Protein AF-A0A0A9A323-F1 (afdb_monomer)

Radius of gyration: 19.74 Å; Cα contacts (8 Å, |Δi|>4): 396; chains: 1; bounding box: 60×40×56 Å

Solvent-accessible surface area (backbone atoms only — not comparable to full-atom values): 16460 Å² total; per-residue (Å²): 103,70,74,56,51,53,52,49,57,69,40,45,86,72,18,32,34,36,17,49,48,49,48,73,48,89,80,61,73,75,73,70,57,65,83,61,51,49,62,67,57,53,46,52,50,59,61,64,52,64,43,30,37,41,38,41,37,34,20,19,71,83,34,52,52,46,93,78,50,67,48,76,40,45,26,47,75,78,53,76,65,53,55,50,50,32,55,75,71,68,45,86,76,71,95,64,75,38,56,40,45,58,52,22,50,46,42,56,74,59,55,57,39,61,27,68,79,29,35,34,35,25,65,67,30,59,64,24,51,52,54,50,49,22,20,52,54,60,65,46,71,72,62,94,44,63,70,56,42,54,49,48,49,42,54,45,34,59,27,21,39,22,49,51,48,35,37,77,70,70,67,47,76,68,88,86,42,101,50,103,52,72,49,50,61,76,69,39,61,70,76,58,20,46,52,51,51,43,28,40,52,17,52,34,59,68,36,68,70,52,36,61,59,49,56,81,45,53,66,40,45,55,66,65,68,83,63,101,64,92,84,72,81,81,77,80,72,72,93,72,80,94,68,86,81,69,44,59,50,77,80,69,76,68,77,70,82,77,74,93,79,75,91,74,74,94,74,79,93,76,82,84,80,81,80,84,82,132

pLDDT: mean 72.67, std 24.1, range [24.05, 96.81]

Nearest PDB structures (foldseek):
  4gmj-assembly3_F  TM=7.364E-01  e=4.216E-10  Homo sapiens
  3g10-assembly1_A  TM=7.322E-01  e=9.210E-10  Schizosaccharomyces pombe
  4b8c-assembly2_E  TM=7.109E-01  e=4.631E-09  Saccharomyces cerevisiae S288C
  1uoc-assembly1_A  TM=7.096E-01  e=8.128E-08  Saccharomyces cerevisiae
  1uoc-assembly2_B  TM=6.535E-01  e=4.350E-08  Saccharomyces cerevisiae

Secondary structure (DSSP, 8-state):
-HHHHHHHHHHTTT--EEEEEEEE-TTS-----TT---HHHHHHHHHT--EEEEEEEEE-TTSPBGGG--EEEEEE---HHHHHHHHHTT----SSPBPHHHHHHHHHHTT-SS-TTSEEEESSTHHHHHHHHHHHTTTPPPPSSHHHHHHHHHHH-TTEEEHHHHHHTT----TT-SSSS-HHHHHS-HHHHHHHHHHHHHHHHHSHHHHHHHGGGTTPPTTTS---SS-S------SS-----PPPP----------S----------PPPPPPP-

Sequence (278 aa):
MEAELELIRGVVPDYPIVAVTASPDVAAARAPAAEDTSYDTFRFYIDGLHFGEVSLAFTNPRGDLALRRFWRFHLGDFDAAHLRFFVEMGVEVPARRASAARLGAALMAFETLVNPRVAWVTYDGAADLAYLIRCIGGGMQLPLQRHNFLLLCRTFFPAMYDLKVLAMHGELEVSHSPSSNNALLDEAPAPEAIMAGSSAFAGCLGDPATAARMERYRGVLFGFDDDSSGTTASYGYGEGEHHHHHLPAISYAQVPPMYPGAMTSVGSFVTPSFRDPN

Mean predicted aligned error: 12.13 Å

Organism: Arundo donax (NCBI:txid35708)

Foldseek 3Di:
DVVVLVLVLVCCVQQQEKEKDKAQPDPQPDDDDLQPLDPQSVLVSLLSRQWIKMKIWGHGLQLDTRVNDIDIATEHDDDPVNVVVCVVVVNDDDPDHDYLLVVLVSCVVSCSWQNQSRAYEYALCLSRLLNNLCSVVNNDGADPDLVVNLVSCCRGHVRYAHLNVCLVVVLFDLPPDPDSHPCCLLPPDPVSNRSSRSSSVSVLSVDPVSVVVRVVRGSPRQLRPDDPPDDDDDPDDPPDDDDPDRRGRSSNNPPPPDDPDDPDDDDDDDDDDDDDDD

Structure (mmCIF, N/CA/C/O backbone):
data_AF-A0A0A9A323-F1
#
_entry.id   AF-A0A0A9A323-F1
#
loop_
_atom_site.group_PDB
_atom_site.id
_atom_site.type_symbol
_atom_site.label_atom_id
_atom_site.label_alt_id
_atom_site.label_comp_id
_atom_site.label_asym_id
_atom_site.label_entity_id
_atom_site.label_seq_id
_atom_site.pdbx_PDB_ins_code
_atom_site.Cartn_x
_atom_site.Cartn_y
_atom_site.Cartn_z
_atom_site.occupancy
_atom_site.B_iso_or_equiv
_atom_site.auth_seq_id
_atom_site.auth_comp_id
_atom_site.auth_asym_id
_atom_site.auth_atom_id
_atom_site.pdbx_PDB_model_num
ATOM 1 N N . MET A 1 1 ? -18.120 -6.547 2.440 1.00 87.50 1 MET A N 1
ATOM 2 C CA . MET A 1 1 ? -16.718 -6.936 2.674 1.00 87.50 1 MET A CA 1
ATOM 3 C C . MET A 1 1 ? -16.441 -8.312 2.100 1.00 87.50 1 MET A C 1
ATOM 5 O O . MET A 1 1 ? -15.761 -8.347 1.097 1.00 87.50 1 MET A O 1
ATOM 9 N N . GLU A 1 2 ? -17.001 -9.408 2.627 1.00 90.81 2 GLU A N 1
ATOM 10 C CA . GLU A 1 2 ? -16.680 -10.767 2.131 1.00 90.81 2 GLU A CA 1
ATOM 11 C C . GLU A 1 2 ? -16.881 -10.953 0.620 1.00 90.81 2 GLU A C 1
ATOM 13 O O . GLU A 1 2 ? -15.976 -11.423 -0.056 1.00 90.81 2 GLU A O 1
ATOM 18 N N . ALA A 1 3 ? -18.007 -10.492 0.066 1.00 92.88 3 ALA A N 1
ATOM 19 C CA . ALA A 1 3 ? -18.236 -10.542 -1.381 1.00 92.88 3 ALA A CA 1
ATOM 20 C C . ALA A 1 3 ? -17.174 -9.767 -2.189 1.00 92.88 3 ALA A C 1
ATOM 22 O O . ALA A 1 3 ? -16.763 -10.214 -3.251 1.00 92.88 3 ALA A O 1
ATOM 23 N N . GLU A 1 4 ? -16.693 -8.634 -1.668 1.00 93.06 4 GLU A N 1
ATOM 24 C CA . GLU A 1 4 ? -15.648 -7.836 -2.323 1.00 93.06 4 GLU A CA 1
ATOM 25 C C . GLU A 1 4 ? -14.273 -8.494 -2.205 1.00 93.06 4 GLU A C 1
ATOM 27 O O . GLU A 1 4 ? -13.495 -8.469 -3.151 1.00 93.06 4 GLU A O 1
ATOM 32 N N . LEU A 1 5 ? -13.983 -9.120 -1.063 1.00 93.88 5 LEU A N 1
ATOM 33 C CA . LEU A 1 5 ? -12.752 -9.879 -0.864 1.00 93.88 5 LEU A CA 1
ATOM 34 C C . LEU A 1 5 ? -12.685 -11.089 -1.804 1.00 93.88 5 LEU A C 1
ATOM 36 O O . LEU A 1 5 ? -11.613 -11.388 -2.318 1.00 93.88 5 LEU A O 1
ATOM 40 N N . GLU A 1 6 ? -13.814 -11.746 -2.075 1.00 94.56 6 GLU A N 1
ATOM 41 C CA . GLU A 1 6 ? -13.867 -12.840 -3.049 1.00 94.56 6 GLU A CA 1
ATOM 42 C C . GLU A 1 6 ? -13.632 -12.346 -4.485 1.00 94.56 6 GLU A C 1
ATOM 44 O O . GLU A 1 6 ? -12.906 -12.983 -5.247 1.00 94.56 6 GLU A O 1
ATOM 49 N N . LEU A 1 7 ? -14.163 -11.170 -4.844 1.00 95.50 7 LEU A N 1
ATOM 50 C CA . LEU A 1 7 ? -13.840 -10.536 -6.126 1.00 95.50 7 LEU A CA 1
ATOM 51 C C . LEU A 1 7 ? -12.346 -10.212 -6.230 1.00 95.50 7 LEU A C 1
ATOM 53 O O . LEU A 1 7 ? -11.738 -10.510 -7.255 1.00 95.50 7 LEU A O 1
ATOM 57 N N . ILE A 1 8 ? -11.747 -9.653 -5.171 1.00 94.75 8 ILE A N 1
ATOM 58 C CA . ILE A 1 8 ? -10.305 -9.373 -5.117 1.00 94.75 8 ILE A CA 1
ATOM 59 C C . ILE A 1 8 ? -9.505 -10.661 -5.320 1.00 94.75 8 ILE A C 1
ATOM 61 O O . ILE A 1 8 ? -8.639 -10.715 -6.188 1.00 94.75 8 ILE A O 1
ATOM 65 N N . ARG A 1 9 ? -9.830 -11.726 -4.578 1.00 93.88 9 ARG A N 1
ATOM 66 C CA . ARG A 1 9 ? -9.183 -13.037 -4.718 1.00 93.88 9 ARG A CA 1
ATOM 67 C C . ARG A 1 9 ? -9.194 -13.528 -6.168 1.00 93.88 9 ARG A C 1
ATOM 69 O O . ARG A 1 9 ? -8.194 -14.068 -6.630 1.00 93.88 9 ARG A O 1
ATOM 76 N N . GLY A 1 10 ? -10.311 -13.338 -6.871 1.00 94.31 10 GLY A N 1
ATOM 77 C CA . GLY A 1 10 ? -10.473 -13.762 -8.259 1.00 94.31 10 GLY A CA 1
ATOM 78 C C . GLY A 1 10 ? -9.632 -12.977 -9.269 1.00 94.31 10 GLY A C 1
ATOM 79 O O . GLY A 1 10 ? -9.235 -13.553 -10.275 1.00 94.31 10 GLY A O 1
ATOM 80 N N . VAL A 1 11 ? -9.344 -11.692 -9.022 1.00 95.06 11 VAL A N 1
ATOM 81 C CA . VAL A 1 11 ? -8.618 -10.843 -9.991 1.00 95.06 11 VAL A CA 1
ATOM 82 C C . VAL A 1 11 ? -7.101 -10.864 -9.811 1.00 95.06 11 VAL A C 1
ATOM 84 O O . VAL A 1 11 ? -6.382 -10.632 -10.776 1.00 95.06 11 VAL A O 1
ATOM 87 N N . VAL A 1 12 ? -6.600 -11.164 -8.609 1.00 92.31 12 VAL A N 1
ATOM 88 C CA . VAL A 1 12 ? -5.159 -11.140 -8.282 1.00 92.31 12 VAL A CA 1
ATOM 89 C C . VAL A 1 12 ? -4.271 -11.890 -9.290 1.00 92.31 12 VAL A C 1
ATOM 91 O O . VAL A 1 12 ? -3.230 -11.339 -9.651 1.00 92.31 12 VAL A O 1
ATOM 94 N N . PRO A 1 13 ? -4.631 -13.095 -9.785 1.00 93.25 13 PRO A N 1
ATOM 95 C CA . PRO A 1 13 ? -3.781 -13.818 -10.734 1.00 93.25 13 PRO A CA 1
ATOM 96 C C . PRO A 1 13 ? -3.576 -13.096 -12.074 1.00 93.25 13 PRO A C 1
ATOM 98 O O . PRO A 1 13 ? -2.495 -13.188 -12.652 1.00 93.25 13 PRO A O 1
ATOM 101 N N . ASP A 1 14 ? -4.595 -12.376 -12.552 1.00 95.31 14 ASP A N 1
ATOM 102 C CA . ASP A 1 14 ? -4.597 -11.717 -13.867 1.00 95.31 14 ASP A CA 1
ATOM 103 C C . ASP A 1 14 ? -4.230 -10.222 -13.788 1.00 95.31 14 ASP A C 1
ATOM 105 O O . ASP A 1 14 ? -3.830 -9.617 -14.787 1.00 95.31 14 ASP A O 1
ATOM 109 N N . TYR A 1 15 ? -4.336 -9.629 -12.595 1.00 95.81 15 TYR A N 1
ATOM 110 C CA . TYR A 1 15 ? -4.083 -8.215 -12.314 1.00 95.81 15 TYR A CA 1
ATOM 111 C C . TYR A 1 15 ? -3.039 -8.061 -11.188 1.00 95.81 15 TYR A C 1
ATOM 113 O O . TYR A 1 15 ? -3.379 -7.646 -10.077 1.00 95.81 15 TYR A O 1
ATOM 121 N N . PRO A 1 16 ? -1.765 -8.419 -11.446 1.00 95.44 16 PRO A N 1
ATOM 122 C CA . PRO A 1 16 ? -0.733 -8.547 -10.419 1.00 95.44 16 PRO A CA 1
ATOM 123 C C . PRO A 1 16 ? -0.071 -7.220 -10.016 1.00 95.44 16 PRO A C 1
ATOM 125 O O . PRO A 1 16 ? 0.894 -7.241 -9.259 1.00 95.44 16 PRO A O 1
ATOM 128 N N . ILE A 1 17 ? -0.523 -6.072 -10.523 1.00 95.88 17 ILE A N 1
ATOM 129 C CA . ILE A 1 17 ? -0.033 -4.756 -10.099 1.00 95.88 17 ILE A CA 1
ATOM 130 C C . ILE A 1 17 ? -1.050 -4.195 -9.112 1.00 95.88 17 ILE A C 1
ATOM 132 O O . ILE A 1 17 ? -2.171 -3.870 -9.495 1.00 95.88 17 ILE A O 1
ATOM 136 N N . VAL A 1 18 ? -0.669 -4.103 -7.843 1.00 95.19 18 VAL A N 1
ATOM 137 C CA . VAL A 1 18 ? -1.520 -3.635 -6.750 1.00 95.19 18 VAL A CA 1
ATOM 138 C C . VAL A 1 18 ? -1.036 -2.268 -6.321 1.00 95.19 18 VAL A C 1
ATOM 140 O O . VAL A 1 18 ? -0.014 -2.147 -5.649 1.00 95.19 18 VAL A O 1
ATOM 143 N N . ALA A 1 19 ? -1.774 -1.232 -6.689 1.00 93.06 19 ALA A N 1
ATOM 144 C CA . ALA A 1 19 ? -1.530 0.079 -6.129 1.00 93.06 19 ALA A CA 1
ATOM 145 C C . ALA A 1 19 ? -2.294 0.230 -4.810 1.00 93.06 19 ALA A C 1
ATOM 147 O O . ALA A 1 19 ? -3.448 -0.205 -4.710 1.00 93.06 19 ALA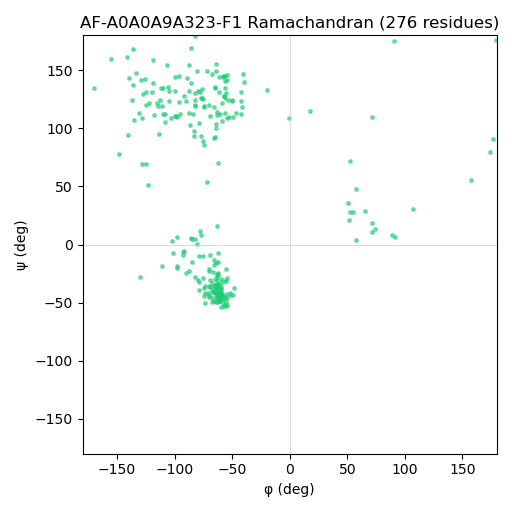 A O 1
ATOM 148 N N . VAL A 1 20 ? -1.653 0.839 -3.809 1.00 90.62 20 VAL A N 1
ATOM 149 C CA . VAL A 1 20 ? -2.243 1.110 -2.491 1.00 90.62 20 VAL A CA 1
ATOM 150 C C . VAL A 1 20 ? -2.052 2.567 -2.088 1.00 90.62 20 VAL A C 1
ATOM 152 O O . VAL A 1 20 ? -1.007 3.154 -2.340 1.00 90.62 20 VAL A O 1
ATOM 155 N N . THR A 1 21 ? -3.078 3.128 -1.452 1.00 86.62 21 THR A N 1
ATOM 156 C CA . THR A 1 21 ? -2.998 4.385 -0.705 1.00 86.62 21 THR A CA 1
ATOM 157 C C . THR A 1 21 ? -3.814 4.250 0.573 1.00 86.62 21 THR A C 1
ATOM 159 O O . THR A 1 21 ? -4.853 3.578 0.585 1.00 86.62 21 THR A O 1
ATOM 162 N N . ALA A 1 22 ? -3.333 4.847 1.658 1.00 83.50 22 ALA A N 1
ATOM 163 C CA . ALA A 1 22 ? -4.031 4.945 2.918 1.00 83.50 22 ALA A CA 1
ATOM 164 C C . ALA A 1 22 ? -4.123 6.409 3.342 1.00 83.50 22 ALA A C 1
ATOM 166 O O . ALA A 1 22 ? -3.120 7.071 3.596 1.00 83.50 22 ALA A O 1
ATOM 167 N N . SER A 1 23 ? -5.346 6.900 3.491 1.00 73.94 23 SER A N 1
ATOM 168 C CA . SER A 1 23 ? -5.583 8.230 4.035 1.00 73.94 23 SER A CA 1
ATOM 169 C C . SER A 1 23 ? -6.086 8.109 5.475 1.00 73.94 23 SER A C 1
ATOM 171 O O . SER A 1 23 ? -7.114 7.454 5.708 1.00 73.94 23 SER A O 1
ATOM 173 N N . PRO A 1 24 ? -5.415 8.733 6.456 1.00 67.69 24 PRO A N 1
ATOM 174 C CA . PRO A 1 24 ? -5.999 8.915 7.774 1.00 67.69 24 PRO A CA 1
ATOM 175 C C . PRO A 1 24 ? -7.207 9.842 7.638 1.00 67.69 24 PRO A C 1
ATOM 177 O O . PRO A 1 24 ? -7.142 10.854 6.942 1.00 67.69 24 PRO A O 1
ATOM 180 N N . ASP A 1 25 ? -8.322 9.500 8.276 1.00 60.22 25 ASP A N 1
ATOM 181 C CA . ASP A 1 25 ? -9.479 10.393 8.264 1.00 60.22 25 ASP A CA 1
ATOM 182 C C . ASP A 1 25 ? -9.278 11.506 9.315 1.00 60.22 25 ASP A C 1
ATOM 184 O O . ASP A 1 25 ? -8.594 11.347 10.334 1.00 60.22 25 ASP A O 1
ATOM 188 N N . VAL A 1 26 ? -9.845 12.670 9.021 1.00 47.81 26 VAL A N 1
ATOM 189 C CA . VAL A 1 26 ? -9.424 14.018 9.437 1.00 47.81 26 VAL A CA 1
ATOM 190 C C . VAL A 1 26 ? -9.468 14.241 10.960 1.00 47.81 26 VAL A C 1
ATOM 192 O O . VAL A 1 26 ? -8.869 15.182 11.477 1.00 47.81 26 VAL A O 1
ATOM 195 N N . ALA A 1 27 ? -10.137 13.364 11.712 1.00 43.66 27 ALA A N 1
ATOM 196 C CA . ALA A 1 27 ? -10.246 13.468 13.166 1.00 43.66 27 ALA A CA 1
ATOM 197 C C . ALA A 1 27 ? -8.997 12.985 13.937 1.00 43.66 27 ALA A C 1
ATOM 199 O O . ALA A 1 27 ? -8.905 13.226 15.144 1.00 43.66 27 ALA A O 1
ATOM 200 N N . ALA A 1 28 ? -8.019 12.347 13.280 1.00 43.47 28 ALA A N 1
ATOM 201 C CA . ALA A 1 28 ? -6.747 12.005 13.919 1.00 43.47 28 ALA A CA 1
ATOM 202 C C . ALA A 1 28 ? -5.843 13.247 14.065 1.00 43.47 28 ALA A C 1
ATOM 204 O O . ALA A 1 28 ? -5.040 13.602 13.205 1.00 43.47 28 ALA A O 1
ATOM 205 N N . ALA A 1 29 ? -6.044 13.906 15.204 1.00 48.25 29 ALA A N 1
ATOM 206 C CA . ALA A 1 29 ? -5.211 14.889 15.881 1.00 48.25 29 ALA A CA 1
ATOM 207 C C . ALA A 1 29 ? -3.716 14.923 15.492 1.00 48.25 29 ALA A C 1
ATOM 209 O O . ALA A 1 29 ? -3.015 13.919 15.557 1.00 48.25 29 ALA A O 1
ATOM 210 N N . ARG A 1 30 ? -3.219 16.148 15.250 1.00 53.06 30 ARG A N 1
ATOM 211 C CA . ARG A 1 30 ? -1.795 16.530 15.175 1.00 53.06 30 ARG A CA 1
ATOM 212 C C . ARG A 1 30 ? -0.972 15.672 14.213 1.00 53.06 30 ARG A C 1
ATOM 214 O O . ARG A 1 30 ? -0.090 14.925 14.628 1.00 53.06 30 ARG A O 1
ATOM 221 N N . ALA A 1 31 ? -1.213 15.884 12.922 1.00 56.34 31 ALA A N 1
ATOM 222 C CA . ALA A 1 31 ? -0.182 15.666 11.919 1.00 56.34 31 ALA A CA 1
ATOM 223 C C . ALA A 1 31 ? 1.162 16.232 12.437 1.00 56.34 31 ALA A C 1
ATOM 225 O O . ALA A 1 31 ? 1.174 17.360 12.953 1.00 56.34 31 ALA A O 1
ATOM 226 N N . PRO A 1 32 ? 2.261 15.461 12.369 1.00 58.94 32 PRO A N 1
ATOM 227 C CA . PRO A 1 32 ? 3.609 15.970 12.567 1.00 58.94 32 PRO A CA 1
ATOM 228 C C . PRO A 1 32 ? 3.801 17.337 11.914 1.00 58.94 32 PRO A C 1
ATOM 230 O O . PRO A 1 32 ? 3.313 17.573 10.804 1.00 58.94 32 PRO A O 1
ATOM 233 N N . ALA A 1 33 ? 4.516 18.235 12.596 1.00 59.62 33 ALA A N 1
ATOM 234 C CA . ALA A 1 33 ? 4.955 19.470 11.959 1.00 59.62 33 ALA A CA 1
ATOM 235 C C . ALA A 1 33 ? 5.726 19.111 10.682 1.00 59.62 33 ALA A C 1
ATOM 237 O O . ALA A 1 33 ? 6.488 18.149 10.690 1.00 59.62 33 ALA A O 1
ATOM 238 N N . ALA A 1 34 ? 5.551 19.884 9.608 1.00 59.75 34 ALA A N 1
ATOM 23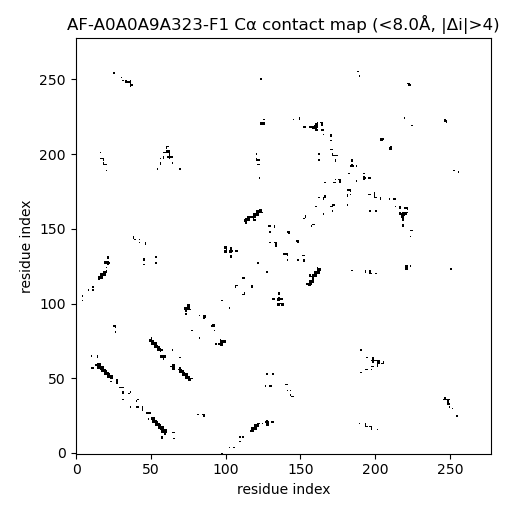9 C CA . ALA A 1 34 ? 6.176 19.598 8.312 1.00 59.75 34 ALA A CA 1
ATOM 240 C C . ALA A 1 34 ? 7.715 19.463 8.383 1.00 59.75 34 ALA A C 1
ATOM 242 O O . ALA A 1 34 ? 8.323 18.858 7.509 1.00 59.75 34 ALA A O 1
ATOM 243 N N . GLU A 1 35 ? 8.329 20.018 9.428 1.00 61.78 35 GLU A N 1
ATOM 244 C CA . GLU A 1 35 ? 9.768 19.996 9.698 1.00 61.78 35 GLU A CA 1
ATOM 245 C C . GLU A 1 35 ? 10.223 18.752 10.490 1.00 61.78 35 GLU A C 1
ATOM 247 O O . GLU A 1 35 ? 11.399 18.386 10.441 1.00 61.78 35 GLU A O 1
ATOM 252 N N . ASP A 1 36 ? 9.315 18.093 11.228 1.00 63.56 36 ASP A N 1
ATOM 253 C CA . ASP A 1 36 ? 9.635 16.890 11.999 1.00 63.56 36 ASP A CA 1
ATOM 254 C C . ASP A 1 36 ? 9.495 15.658 11.121 1.00 63.56 36 ASP A C 1
ATOM 256 O O . ASP A 1 36 ? 8.416 15.153 10.813 1.00 63.56 36 ASP A O 1
ATOM 260 N N . THR A 1 37 ? 10.661 15.194 10.728 1.00 72.06 37 THR A N 1
ATOM 261 C CA . THR A 1 37 ? 10.847 14.135 9.760 1.00 72.06 37 THR A CA 1
ATOM 262 C C . THR A 1 37 ? 11.167 12.813 10.444 1.00 72.06 37 THR A C 1
ATOM 264 O O . THR A 1 37 ? 11.193 11.774 9.800 1.00 72.06 37 THR A O 1
ATOM 267 N N . SER A 1 38 ? 11.380 12.814 11.763 1.00 86.19 38 SER A N 1
ATOM 268 C CA . SER A 1 38 ? 11.893 11.653 12.481 1.00 86.19 38 SER A CA 1
ATOM 269 C C . SER A 1 38 ? 10.973 10.432 12.377 1.00 86.19 38 SER A C 1
ATOM 271 O O . SER A 1 38 ? 9.743 10.521 12.422 1.00 86.19 38 SER A O 1
ATOM 273 N N . TYR A 1 39 ? 11.588 9.247 12.312 1.00 89.62 39 TYR A N 1
ATOM 274 C CA . TYR A 1 39 ? 10.839 7.991 12.318 1.00 89.62 39 TYR A CA 1
ATOM 275 C C . TYR A 1 39 ? 9.989 7.828 13.585 1.00 89.62 39 TYR A C 1
ATOM 277 O O . TYR A 1 39 ? 8.903 7.266 13.511 1.00 89.62 39 TYR A O 1
ATOM 285 N N . ASP A 1 40 ? 10.443 8.332 14.735 1.00 89.50 40 ASP A N 1
ATOM 286 C CA . ASP A 1 40 ? 9.674 8.264 15.980 1.00 89.50 40 ASP A CA 1
ATOM 287 C C . ASP A 1 40 ? 8.366 9.052 15.893 1.00 89.50 40 ASP A C 1
ATOM 289 O O . ASP A 1 40 ? 7.323 8.555 16.323 1.00 89.50 40 ASP A O 1
ATOM 293 N N . THR A 1 41 ? 8.399 10.238 15.285 1.00 85.81 41 THR A N 1
ATOM 294 C CA . THR A 1 41 ? 7.209 11.060 15.065 1.00 85.81 41 THR A CA 1
ATOM 295 C C . THR A 1 41 ? 6.281 10.441 14.021 1.00 85.81 41 THR A C 1
ATOM 297 O O . THR A 1 41 ? 5.076 10.340 14.264 1.00 85.81 41 THR A O 1
ATOM 300 N N . PHE A 1 42 ? 6.828 9.936 12.908 1.00 87.25 42 PHE A N 1
ATOM 301 C CA . PHE A 1 42 ? 6.067 9.153 11.928 1.00 87.25 42 PHE A CA 1
ATOM 302 C C . PHE A 1 42 ? 5.377 7.950 12.585 1.00 87.25 42 PHE A C 1
ATOM 304 O O . PHE A 1 42 ? 4.173 7.750 12.438 1.00 87.25 42 PHE A O 1
ATOM 311 N N . ARG A 1 43 ? 6.126 7.169 13.367 1.00 89.94 43 ARG A N 1
ATOM 312 C CA . ARG A 1 43 ? 5.633 5.984 14.067 1.00 89.94 43 ARG A CA 1
ATOM 313 C C . ARG A 1 43 ? 4.530 6.341 15.052 1.00 89.94 43 ARG A C 1
ATOM 315 O O . ARG A 1 43 ? 3.489 5.696 15.047 1.00 89.94 43 ARG A O 1
ATOM 322 N N . PHE A 1 44 ? 4.749 7.363 15.879 1.00 86.25 44 PHE A N 1
ATOM 323 C CA . PHE A 1 44 ? 3.767 7.831 16.854 1.00 86.25 44 PHE A CA 1
ATOM 324 C C . PHE A 1 44 ? 2.466 8.261 16.175 1.00 86.25 44 PHE A C 1
ATOM 326 O O . PHE A 1 44 ? 1.385 7.878 16.624 1.00 86.25 44 PHE A O 1
ATOM 333 N N . TYR A 1 45 ? 2.575 9.009 15.075 1.00 84.25 45 TYR A N 1
ATOM 334 C CA . TYR A 1 45 ? 1.429 9.418 14.277 1.00 84.25 45 TYR A CA 1
ATOM 335 C C . TYR A 1 45 ? 0.667 8.207 13.735 1.00 84.25 45 TYR A C 1
ATOM 337 O O . TYR A 1 45 ? -0.527 8.069 14.000 1.00 84.25 45 TYR A O 1
ATOM 345 N N . ILE A 1 46 ? 1.362 7.291 13.050 1.00 86.50 46 ILE A N 1
ATOM 346 C CA . ILE A 1 46 ? 0.727 6.112 12.461 1.00 86.50 46 ILE A CA 1
ATOM 347 C C . ILE A 1 46 ? 0.122 5.213 13.538 1.00 86.50 46 ILE A C 1
ATOM 349 O O . ILE A 1 46 ? -1.012 4.789 13.356 1.00 86.50 46 ILE A O 1
ATOM 353 N N . ASP A 1 47 ? 0.807 4.937 14.651 1.00 87.44 47 ASP A N 1
ATOM 354 C CA . ASP A 1 47 ? 0.301 4.104 15.757 1.00 87.44 47 ASP A CA 1
ATOM 355 C C . ASP A 1 47 ? -0.944 4.718 16.428 1.00 87.44 47 ASP A C 1
ATOM 357 O O . ASP A 1 47 ? -1.818 3.981 16.893 1.00 87.44 47 ASP A O 1
ATOM 361 N N . GLY A 1 48 ? -1.045 6.052 16.439 1.00 80.38 48 GLY A N 1
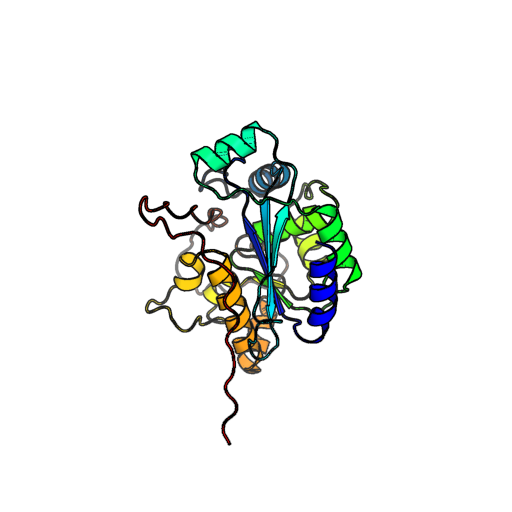ATOM 362 C CA . GLY A 1 48 ? -2.189 6.808 16.954 1.00 80.38 48 GLY A CA 1
ATOM 363 C C . GLY A 1 48 ? -3.419 6.815 16.042 1.00 80.38 48 GLY A C 1
ATOM 364 O O . GLY A 1 48 ? -4.491 7.245 16.468 1.00 80.38 48 GLY A O 1
ATOM 365 N N . LEU A 1 49 ? -3.311 6.326 14.802 1.00 79.00 49 LEU A N 1
ATOM 366 C CA . LEU A 1 49 ? -4.462 6.220 13.906 1.00 79.00 49 LEU A CA 1
ATOM 367 C C . LEU A 1 49 ? -5.414 5.120 14.389 1.00 79.00 49 LEU A C 1
ATOM 369 O O . LEU A 1 49 ? -5.044 3.942 14.452 1.00 79.00 49 LEU A O 1
ATOM 373 N N . HIS A 1 50 ? -6.652 5.511 14.689 1.00 71.50 50 HIS A N 1
ATOM 374 C CA . HIS A 1 50 ? -7.729 4.614 15.124 1.00 71.50 50 HIS A CA 1
ATOM 375 C C . HIS A 1 50 ? -8.673 4.205 13.989 1.00 71.50 50 HIS A C 1
ATOM 377 O O . HIS A 1 50 ? -9.366 3.192 14.087 1.00 71.50 50 HIS A O 1
ATOM 383 N N . PHE A 1 51 ? -8.696 4.980 12.911 1.00 74.44 51 PHE A N 1
ATOM 384 C CA . PHE A 1 51 ? -9.540 4.769 11.747 1.00 74.44 51 PHE A CA 1
ATOM 385 C C . PHE A 1 51 ? -8.900 5.429 10.522 1.00 74.44 51 PHE A C 1
ATOM 387 O O . PHE A 1 51 ? -8.041 6.301 10.656 1.00 74.44 51 PHE A O 1
ATOM 394 N N . GLY A 1 52 ? -9.297 4.995 9.333 1.00 77.75 52 GLY A N 1
ATOM 395 C CA . GLY A 1 52 ? -8.732 5.478 8.077 1.00 77.75 52 GLY A CA 1
ATOM 396 C C . GLY A 1 52 ? -9.367 4.793 6.879 1.00 77.75 52 GLY A C 1
ATOM 397 O O . GLY A 1 52 ? -10.190 3.888 7.021 1.00 77.75 52 GLY A O 1
ATOM 398 N N . GLU A 1 53 ? -8.987 5.223 5.688 1.00 83.00 53 GLU A N 1
ATOM 399 C CA . GLU A 1 53 ? -9.388 4.592 4.438 1.00 83.00 53 GLU A CA 1
ATOM 400 C C . GLU A 1 53 ? -8.173 3.938 3.788 1.00 83.00 53 GLU A C 1
ATOM 402 O O . GLU A 1 53 ? -7.117 4.554 3.705 1.00 83.00 53 GLU A O 1
ATOM 407 N N . VAL A 1 54 ? -8.332 2.701 3.315 1.00 87.00 54 VAL A N 1
ATOM 408 C CA . VAL A 1 54 ? -7.373 2.039 2.425 1.00 87.00 54 VAL A CA 1
ATOM 409 C C . VAL A 1 54 ? -8.025 1.847 1.070 1.00 87.00 54 VAL A C 1
ATOM 411 O O . VAL A 1 54 ? -9.072 1.202 0.963 1.00 87.00 54 VAL A O 1
ATOM 414 N N . SER A 1 55 ? -7.374 2.366 0.038 1.00 88.38 55 SER A N 1
ATOM 415 C CA . SER A 1 55 ? -7.758 2.184 -1.355 1.00 88.38 55 SER A CA 1
ATOM 416 C C . SER A 1 55 ? -6.810 1.211 -2.048 1.00 88.38 55 SER A C 1
ATOM 418 O O . SER A 1 55 ? -5.594 1.309 -1.892 1.00 88.38 55 SER A O 1
ATOM 420 N N . LEU A 1 56 ? -7.371 0.279 -2.821 1.00 91.50 56 LEU A N 1
ATOM 421 C CA . LEU A 1 56 ? -6.636 -0.711 -3.609 1.00 91.50 56 LEU A CA 1
ATOM 422 C C . LEU A 1 56 ? -7.096 -0.685 -5.067 1.00 91.50 56 LEU A C 1
ATOM 424 O O . LEU A 1 56 ? -8.291 -0.821 -5.348 1.00 91.50 56 LEU A O 1
ATOM 428 N N . ALA A 1 57 ? -6.146 -0.590 -5.992 1.00 92.38 57 ALA A N 1
ATOM 429 C CA . ALA A 1 57 ? -6.377 -0.746 -7.424 1.00 92.38 57 ALA A CA 1
ATOM 430 C C . ALA A 1 57 ? -5.547 -1.921 -7.954 1.00 92.38 57 ALA A C 1
ATOM 432 O O . ALA A 1 57 ? -4.359 -2.020 -7.664 1.00 92.38 57 ALA A O 1
ATOM 433 N N . PHE A 1 58 ? -6.187 -2.806 -8.719 1.00 94.12 58 PHE A N 1
ATOM 434 C CA . PHE A 1 58 ? -5.555 -3.989 -9.304 1.00 94.12 58 PHE A CA 1
ATOM 435 C C . PHE A 1 58 ? -5.478 -3.809 -10.814 1.00 94.12 58 PHE A C 1
ATOM 437 O O . PHE A 1 58 ? -6.511 -3.692 -11.472 1.00 94.12 58 PHE A O 1
ATOM 444 N N . THR A 1 59 ? -4.271 -3.809 -11.359 1.00 94.75 59 THR A N 1
ATOM 445 C CA . THR A 1 59 ? -3.998 -3.488 -12.759 1.00 94.75 59 THR A CA 1
ATOM 446 C C . THR A 1 59 ? -3.213 -4.629 -13.408 1.00 94.75 59 THR A C 1
ATOM 448 O O . THR A 1 59 ? -2.387 -5.287 -12.770 1.00 94.75 59 THR A O 1
ATOM 451 N N . ASN A 1 60 ? -3.501 -4.927 -14.674 1.00 94.88 60 ASN A N 1
ATOM 452 C CA . ASN A 1 60 ? -2.746 -5.924 -15.434 1.00 94.88 60 ASN A CA 1
ATOM 453 C C . ASN A 1 60 ? -1.500 -5.280 -16.084 1.00 94.88 60 ASN A C 1
ATOM 455 O O . ASN A 1 60 ? -1.402 -4.055 -16.146 1.00 94.88 60 ASN A O 1
ATOM 459 N N . PRO A 1 61 ? -0.557 -6.059 -16.644 1.00 92.81 61 PRO A N 1
ATOM 460 C CA . PRO A 1 61 ? 0.629 -5.495 -17.300 1.00 92.81 61 PRO A CA 1
ATOM 461 C C . PRO A 1 61 ? 0.353 -4.607 -18.526 1.00 92.81 61 PRO A C 1
ATOM 463 O O . PRO A 1 61 ? 1.279 -4.010 -19.056 1.00 92.81 61 PRO A O 1
ATOM 466 N N . ARG A 1 62 ? -0.895 -4.526 -19.007 1.00 90.56 62 ARG A N 1
ATOM 467 C CA . ARG A 1 62 ? -1.301 -3.616 -20.092 1.00 90.56 62 ARG A CA 1
ATOM 468 C C . ARG A 1 62 ? -1.819 -2.273 -19.574 1.00 90.56 62 ARG A C 1
ATOM 470 O O . ARG A 1 62 ? -2.108 -1.401 -20.384 1.00 90.56 62 ARG A O 1
ATOM 477 N N . GLY A 1 63 ? -1.966 -2.117 -18.258 1.00 89.06 63 GLY A N 1
ATOM 478 C CA . GLY A 1 63 ? -2.572 -0.938 -17.645 1.00 89.06 63 GLY A CA 1
ATOM 479 C C . GLY A 1 63 ? -4.092 -1.021 -17.483 1.00 89.06 63 GLY A C 1
ATOM 480 O O . GLY A 1 63 ? -4.706 -0.032 -17.095 1.00 89.06 63 GLY A O 1
ATOM 481 N N . ASP A 1 64 ? -4.729 -2.171 -17.745 1.00 91.56 64 ASP A N 1
ATOM 482 C CA . ASP A 1 64 ? -6.177 -2.298 -17.553 1.00 91.56 64 ASP A CA 1
ATOM 483 C C . ASP A 1 64 ? -6.520 -2.531 -16.079 1.00 91.56 64 ASP A C 1
ATOM 485 O O . ASP A 1 64 ? -5.981 -3.438 -15.440 1.00 91.56 64 ASP A O 1
ATOM 489 N N . LEU A 1 65 ? -7.492 -1.773 -15.571 1.00 91.25 65 LEU A N 1
ATOM 490 C CA . LEU A 1 65 ? -8.019 -1.911 -14.214 1.00 91.25 65 LEU A CA 1
ATOM 491 C C . LEU A 1 65 ? -8.984 -3.104 -14.093 1.00 91.25 65 LEU A C 1
ATOM 493 O O . LEU A 1 65 ? -9.944 -3.237 -14.865 1.00 91.25 65 LEU A O 1
ATOM 497 N N . ALA A 1 66 ? -8.781 -3.935 -13.073 1.00 93.75 66 ALA A N 1
ATOM 498 C CA . ALA A 1 66 ? -9.613 -5.088 -12.758 1.00 93.75 66 ALA A CA 1
ATOM 499 C C . ALA A 1 66 ? -11.075 -4.681 -12.573 1.00 93.75 66 ALA A C 1
ATOM 501 O O . ALA A 1 66 ? -11.401 -3.789 -11.790 1.00 93.75 66 ALA A O 1
ATOM 502 N N . LEU A 1 67 ? -11.978 -5.333 -13.311 1.00 93.69 67 LEU A N 1
ATOM 503 C CA . LEU A 1 67 ? -13.425 -5.077 -13.254 1.00 93.69 67 LEU A CA 1
ATOM 504 C C . LEU A 1 67 ? -13.809 -3.588 -13.411 1.00 93.69 67 LEU A C 1
ATOM 506 O O . LEU A 1 67 ? -14.902 -3.196 -12.988 1.00 93.69 67 LEU A O 1
ATOM 510 N N . ARG A 1 68 ? -12.916 -2.770 -13.997 1.00 89.81 68 ARG A N 1
ATOM 511 C CA . ARG A 1 68 ? -13.037 -1.311 -14.136 1.00 89.81 68 ARG A CA 1
ATOM 512 C C . ARG A 1 68 ? -13.369 -0.597 -12.816 1.00 89.81 68 ARG A C 1
ATOM 514 O O . ARG A 1 68 ? -14.138 0.363 -12.821 1.00 89.81 68 ARG A O 1
ATOM 521 N N . ARG A 1 69 ? -12.833 -1.083 -11.692 1.00 88.12 69 ARG A N 1
ATOM 522 C CA . ARG A 1 69 ? -13.078 -0.528 -10.352 1.00 88.12 69 ARG A CA 1
ATOM 523 C C . ARG A 1 69 ? -11.821 -0.540 -9.490 1.00 88.12 69 ARG A C 1
ATOM 525 O O . ARG A 1 69 ? -10.908 -1.322 -9.720 1.00 88.12 69 ARG A O 1
ATOM 532 N N . PHE A 1 70 ? -11.843 0.272 -8.446 1.00 87.44 70 PHE A N 1
ATOM 533 C CA . PHE A 1 70 ? -10.931 0.180 -7.313 1.00 87.44 70 PHE A CA 1
ATOM 534 C C . PHE A 1 70 ? -11.750 -0.073 -6.042 1.00 87.44 70 PHE A C 1
ATOM 536 O O . PHE A 1 70 ? -12.960 0.172 -6.007 1.00 87.44 70 PHE A O 1
ATOM 543 N N . TRP A 1 71 ? -11.108 -0.606 -5.009 1.00 90.25 71 TRP A N 1
ATOM 544 C CA . TRP A 1 71 ? -11.747 -0.914 -3.736 1.00 90.25 71 TRP A CA 1
ATOM 545 C C . TRP A 1 71 ? -11.359 0.112 -2.693 1.00 90.25 71 TRP A C 1
ATOM 547 O O . TRP A 1 71 ? -10.179 0.370 -2.502 1.00 90.25 71 TRP A O 1
ATOM 557 N N . ARG A 1 72 ? -12.358 0.630 -1.981 1.00 87.62 72 ARG A N 1
ATOM 558 C CA . ARG A 1 72 ? -12.193 1.516 -0.829 1.00 87.62 72 ARG A CA 1
ATOM 559 C C . ARG A 1 72 ? -12.689 0.826 0.428 1.00 87.62 72 ARG A C 1
ATOM 56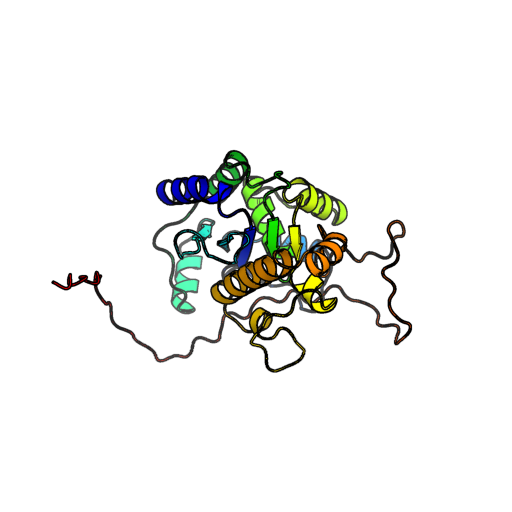1 O O . ARG A 1 72 ? -13.861 0.459 0.530 1.00 87.62 72 ARG A O 1
ATOM 568 N N . PHE A 1 73 ? -11.791 0.640 1.384 1.00 87.25 73 PHE A N 1
ATOM 569 C CA . PHE A 1 73 ? -12.088 0.057 2.681 1.00 87.25 73 PHE A CA 1
ATOM 570 C C . PHE A 1 73 ? -11.977 1.128 3.753 1.00 87.25 73 PHE A C 1
ATOM 572 O O . PHE A 1 73 ? -10.888 1.587 4.072 1.00 87.25 73 PHE A O 1
ATOM 579 N N . HIS A 1 74 ? -13.110 1.474 4.350 1.00 84.75 74 HIS A N 1
ATOM 580 C CA . HIS A 1 74 ? -13.142 2.321 5.534 1.00 84.75 74 HIS A CA 1
ATOM 581 C C . HIS A 1 74 ? -12.930 1.457 6.775 1.00 84.75 74 HIS A C 1
ATOM 583 O O . HIS A 1 74 ? -13.765 0.601 7.093 1.00 84.75 74 HIS A O 1
ATOM 589 N N . LEU A 1 75 ? -11.787 1.647 7.425 1.00 84.94 75 LEU A N 1
ATOM 590 C CA . LEU A 1 75 ? -11.263 0.832 8.512 1.00 84.94 75 LEU A CA 1
ATOM 591 C C . LEU A 1 75 ? -11.374 1.552 9.859 1.00 84.94 75 LEU A C 1
ATOM 593 O O . LEU A 1 75 ? -11.340 2.779 9.933 1.00 84.94 75 LEU A O 1
ATOM 597 N N . GLY A 1 76 ? -11.434 0.761 10.930 1.00 78.06 76 GLY A N 1
ATOM 598 C CA . GLY A 1 76 ? -11.493 1.247 12.310 1.00 78.06 76 GLY A CA 1
ATOM 599 C C . GLY A 1 76 ? -12.915 1.447 12.822 1.00 78.06 76 GLY A C 1
ATOM 600 O O . GLY A 1 76 ? -13.883 1.276 12.085 1.00 78.06 76 GLY A O 1
ATOM 601 N N . ASP A 1 77 ? -13.034 1.794 14.102 1.00 71.19 77 ASP A N 1
ATOM 602 C CA . ASP A 1 77 ? -14.309 2.045 14.771 1.00 71.19 77 ASP A CA 1
ATOM 603 C C . ASP A 1 77 ? -14.463 3.545 15.045 1.00 71.19 77 ASP A C 1
ATOM 605 O O . ASP A 1 77 ? -13.747 4.107 15.869 1.00 71.19 77 ASP A O 1
ATOM 609 N N . PHE A 1 78 ? -15.413 4.210 14.379 1.00 70.94 78 PHE A N 1
ATOM 610 C CA . PHE A 1 78 ? -15.791 5.576 14.760 1.00 70.94 78 PHE A CA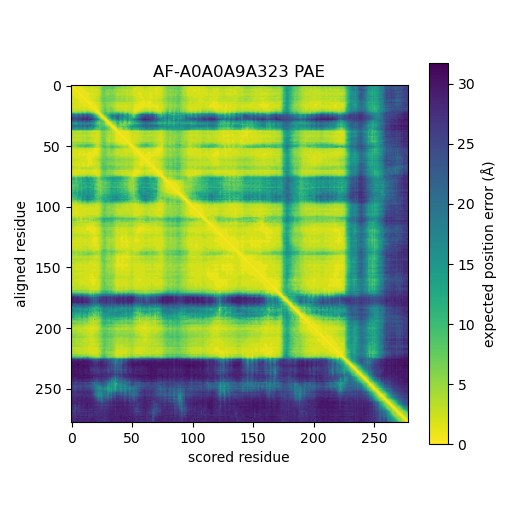 1
ATOM 611 C C . PHE A 1 78 ? -16.786 5.534 15.922 1.00 70.94 78 PHE A C 1
ATOM 613 O O . PHE A 1 78 ? -17.813 4.845 15.837 1.00 70.94 78 PHE A O 1
ATOM 620 N N . ASP A 1 79 ? -16.521 6.316 16.963 1.00 70.75 79 ASP A N 1
ATOM 621 C CA . ASP A 1 79 ? -17.520 6.641 17.980 1.00 70.75 79 ASP A CA 1
ATOM 622 C C . ASP A 1 79 ? -18.439 7.795 17.523 1.00 70.75 79 ASP A C 1
ATOM 624 O O . ASP A 1 79 ? -18.298 8.366 16.438 1.00 70.75 79 ASP A O 1
ATOM 628 N N . ALA A 1 80 ? -19.402 8.164 18.366 1.00 75.69 80 ALA A N 1
ATOM 629 C CA . ALA A 1 80 ? -20.335 9.242 18.059 1.00 75.69 80 ALA A CA 1
ATOM 630 C C . ALA A 1 80 ? -19.665 10.622 17.899 1.00 75.69 80 ALA A C 1
ATOM 632 O O . ALA A 1 80 ? -20.238 11.487 17.241 1.00 75.69 80 ALA A O 1
ATOM 633 N N . ALA A 1 81 ? -18.501 10.861 18.508 1.00 73.69 81 ALA A N 1
ATOM 634 C CA . ALA A 1 81 ? -17.778 12.122 18.373 1.00 73.69 81 ALA A CA 1
ATOM 635 C C . ALA A 1 81 ? -17.110 12.232 17.000 1.00 73.69 81 ALA A C 1
ATOM 637 O O . ALA A 1 81 ? -17.275 13.252 16.336 1.00 73.69 81 ALA A O 1
ATOM 638 N N . HIS A 1 82 ? -16.467 11.159 16.541 1.00 72.38 82 HIS A N 1
ATOM 639 C CA . HIS A 1 82 ? -15.904 11.071 15.192 1.00 72.38 82 HIS A CA 1
ATOM 640 C C . HIS A 1 82 ? -16.983 11.266 14.120 1.00 72.38 82 HIS A C 1
ATOM 642 O O . HIS A 1 82 ? -16.820 12.071 13.211 1.00 72.38 82 HIS A O 1
ATOM 648 N N . LEU A 1 83 ? -18.137 10.603 14.274 1.00 75.00 83 LEU A N 1
ATOM 649 C CA . LEU A 1 83 ? -19.267 10.759 13.351 1.00 75.00 83 LEU A CA 1
ATOM 650 C C . LEU A 1 83 ? -19.761 12.209 13.259 1.00 75.00 83 LEU A C 1
ATOM 652 O O . LEU A 1 83 ? -20.036 12.689 12.163 1.00 75.00 83 LEU A O 1
ATOM 656 N N . ARG A 1 84 ? -19.873 12.908 14.396 1.00 73.69 84 ARG A N 1
ATOM 657 C CA . ARG A 1 84 ? -20.262 14.327 14.413 1.00 73.69 84 ARG A CA 1
ATOM 658 C C . ARG A 1 84 ? -19.232 15.198 13.707 1.00 73.69 84 ARG A C 1
ATOM 660 O O . ARG A 1 84 ? -19.621 16.020 12.891 1.00 73.69 84 ARG A O 1
ATOM 667 N N . PHE A 1 85 ? -17.949 14.975 13.976 1.00 72.06 85 PHE A N 1
ATOM 668 C CA . PHE A 1 85 ? -16.868 15.711 13.329 1.00 72.06 85 PHE A CA 1
ATOM 669 C C . PHE A 1 85 ? -16.882 15.538 11.803 1.00 72.06 85 PHE A C 1
ATOM 671 O O . PHE A 1 85 ? -16.777 16.520 11.077 1.00 72.06 85 PHE A O 1
ATOM 678 N N . PHE A 1 86 ? -17.086 14.317 11.300 1.00 72.12 86 PHE A N 1
ATOM 679 C CA . PHE A 1 86 ? -17.200 14.087 9.856 1.00 72.12 86 PHE A CA 1
ATOM 680 C C . PHE A 1 86 ? -18.385 14.824 9.245 1.00 72.12 86 PHE A C 1
ATOM 682 O O . PHE A 1 86 ? -18.229 15.471 8.216 1.00 72.12 86 PHE A O 1
ATOM 689 N N . VAL A 1 87 ? -19.545 14.799 9.904 1.00 73.62 87 VAL A N 1
ATOM 690 C CA . VAL A 1 87 ? -20.720 15.560 9.458 1.00 73.62 87 VAL A CA 1
ATOM 691 C C . VAL A 1 87 ? -20.440 17.068 9.450 1.00 73.62 87 VAL A C 1
ATOM 693 O O . VAL A 1 87 ? -20.806 17.740 8.490 1.00 73.62 87 VAL A O 1
ATOM 696 N N . GLU A 1 88 ? -19.772 17.600 10.477 1.00 75.00 88 GLU A N 1
ATOM 697 C CA . GLU A 1 88 ? -19.373 19.016 10.554 1.00 75.00 88 GLU A CA 1
ATOM 698 C C . GLU A 1 88 ? -18.393 19.406 9.439 1.00 75.00 88 GLU A C 1
ATOM 700 O O . GLU A 1 88 ? -18.509 20.487 8.865 1.00 75.00 88 GLU A O 1
ATOM 705 N N . MET A 1 89 ? -17.476 18.504 9.087 1.00 62.97 89 MET A N 1
ATOM 706 C CA . MET A 1 89 ? -16.536 18.661 7.976 1.00 62.97 89 MET A CA 1
ATOM 707 C C . MET A 1 89 ? -17.151 18.327 6.608 1.00 62.97 89 MET A C 1
ATOM 709 O O . MET A 1 89 ? -16.444 18.390 5.607 1.00 62.97 89 MET A O 1
ATOM 713 N N . GLY A 1 90 ? -18.436 17.948 6.558 1.00 66.81 90 GLY A N 1
ATOM 714 C CA . GLY A 1 90 ? -19.154 17.456 5.375 1.00 66.81 90 GLY A CA 1
ATOM 715 C C . GLY A 1 90 ? -18.501 16.252 4.688 1.00 66.81 90 GLY A C 1
ATOM 716 O O . GLY A 1 90 ? -18.665 16.056 3.486 1.00 66.81 90 GLY A O 1
ATOM 717 N N . VAL A 1 91 ? -17.768 15.445 5.454 1.00 66.88 91 VAL A N 1
ATOM 718 C CA . VAL A 1 91 ? -17.227 14.155 5.029 1.00 66.88 91 VAL A CA 1
ATOM 719 C C . VAL A 1 91 ? -18.358 13.130 5.051 1.00 66.88 91 VAL A C 1
ATOM 721 O O . VAL A 1 91 ? -19.043 12.947 6.062 1.00 66.88 91 VAL A O 1
ATOM 724 N N . GLU A 1 92 ? -18.565 12.447 3.926 1.00 65.88 92 GLU A N 1
ATOM 725 C CA . GLU A 1 92 ? -19.559 11.383 3.833 1.00 65.88 92 GLU A CA 1
ATOM 726 C C . GLU A 1 92 ? -19.111 10.183 4.674 1.00 65.88 92 GLU A C 1
ATOM 728 O O . GLU A 1 92 ? -18.143 9.493 4.351 1.00 65.88 92 GLU A O 1
ATOM 733 N N . VAL A 1 93 ? -19.819 9.928 5.777 1.00 65.94 93 VAL A N 1
ATOM 734 C CA . VAL A 1 93 ? -19.520 8.775 6.624 1.00 65.94 93 VAL A CA 1
ATOM 735 C C . VAL A 1 93 ? -20.038 7.503 5.947 1.00 65.94 93 VAL A C 1
ATOM 737 O O . VAL A 1 93 ? -21.242 7.377 5.704 1.00 65.94 93 VAL A O 1
ATOM 740 N N . PRO A 1 94 ? -19.184 6.490 5.748 1.00 67.50 94 PRO A N 1
ATOM 741 C CA . PRO A 1 94 ? -19.600 5.207 5.205 1.00 67.50 94 PRO A CA 1
ATOM 742 C C . PRO A 1 94 ? -20.619 4.533 6.119 1.00 67.50 94 PRO A C 1
ATOM 744 O O . PRO A 1 94 ? -20.384 4.332 7.314 1.00 67.50 94 PRO A O 1
ATOM 747 N N . ALA A 1 95 ? -21.720 4.070 5.531 1.00 66.31 95 ALA A N 1
ATOM 748 C CA . ALA A 1 95 ? -22.748 3.320 6.252 1.00 66.31 95 ALA A CA 1
ATOM 749 C C . ALA A 1 95 ? -22.251 1.964 6.798 1.00 66.31 95 ALA A C 1
ATOM 751 O O . ALA A 1 95 ? -22.924 1.340 7.619 1.00 66.31 95 ALA A O 1
ATOM 752 N N . ARG A 1 96 ? -21.103 1.461 6.318 1.00 70.94 96 ARG A N 1
ATOM 753 C CA . ARG A 1 96 ? -20.536 0.158 6.690 1.00 70.94 96 ARG A CA 1
ATOM 754 C C . ARG A 1 96 ? -19.038 0.268 6.933 1.00 70.94 96 ARG A C 1
ATOM 756 O O . ARG A 1 96 ? -18.330 0.876 6.138 1.00 70.94 96 ARG A O 1
ATOM 763 N N . ARG A 1 97 ? -18.566 -0.385 7.997 1.00 79.38 97 ARG A N 1
ATOM 764 C CA . ARG A 1 97 ? -17.139 -0.497 8.320 1.00 79.38 97 ARG A CA 1
ATOM 765 C C . ARG A 1 97 ? -16.565 -1.809 7.81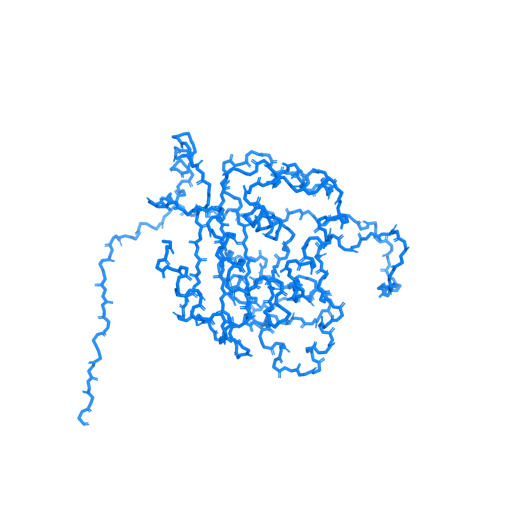0 1.00 79.38 97 ARG A C 1
ATOM 767 O O . ARG A 1 97 ? -17.241 -2.841 7.831 1.00 79.38 97 ARG A O 1
ATOM 774 N N . ALA A 1 98 ? -15.315 -1.763 7.373 1.00 85.81 98 ALA A N 1
ATOM 775 C CA . ALA A 1 98 ? -14.506 -2.937 7.108 1.00 85.81 98 ALA A CA 1
ATOM 776 C C . ALA A 1 98 ? -13.562 -3.192 8.292 1.00 85.81 98 ALA A C 1
ATOM 778 O O . ALA A 1 98 ? -13.062 -2.272 8.935 1.00 85.81 98 ALA A O 1
ATOM 779 N N . SER A 1 99 ? -13.320 -4.465 8.595 1.00 88.56 99 SER A N 1
ATOM 780 C CA . SER A 1 99 ? -12.381 -4.847 9.648 1.00 88.56 99 SER A CA 1
ATOM 781 C C . SER A 1 99 ? -10.953 -4.816 9.099 1.00 88.56 99 SER A C 1
ATOM 783 O O . SER A 1 99 ? -10.634 -5.564 8.177 1.00 88.56 99 SER A O 1
ATOM 785 N N . ALA A 1 100 ? -10.081 -3.991 9.688 1.00 88.56 100 ALA A N 1
ATOM 786 C CA . ALA A 1 100 ? -8.665 -3.918 9.310 1.00 88.56 100 ALA A CA 1
ATOM 787 C C . ALA A 1 100 ? -7.980 -5.289 9.413 1.00 88.56 100 ALA A C 1
ATOM 789 O O . ALA A 1 100 ? -7.321 -5.732 8.475 1.00 88.56 100 ALA A O 1
ATOM 790 N N . ALA A 1 101 ? -8.234 -6.008 10.511 1.00 88.69 101 ALA A N 1
ATOM 791 C CA . ALA A 1 101 ? -7.729 -7.361 10.718 1.00 88.69 101 ALA A CA 1
ATOM 792 C C . ALA A 1 101 ? -8.249 -8.341 9.654 1.00 88.69 101 ALA A C 1
ATOM 794 O O . ALA A 1 101 ? -7.498 -9.181 9.161 1.00 88.69 101 ALA A O 1
ATOM 795 N N . ARG A 1 102 ? -9.524 -8.225 9.251 1.00 91.69 102 ARG A N 1
ATOM 796 C CA . ARG A 1 102 ? -10.091 -9.081 8.201 1.00 91.69 102 ARG A CA 1
ATOM 797 C C . ARG A 1 102 ? -9.475 -8.798 6.834 1.00 91.69 102 ARG A C 1
ATOM 799 O O . ARG A 1 102 ? -9.219 -9.758 6.108 1.00 91.69 102 ARG A O 1
ATOM 806 N N . LEU A 1 103 ? -9.245 -7.524 6.496 1.00 92.06 103 LEU A N 1
ATOM 807 C CA . LEU A 1 103 ? -8.557 -7.119 5.266 1.00 92.06 103 LEU A CA 1
ATOM 808 C C . LEU A 1 103 ? -7.121 -7.656 5.258 1.00 92.06 103 LEU A C 1
ATOM 810 O O . LEU A 1 103 ? -6.737 -8.329 4.307 1.00 92.06 103 LEU A O 1
ATOM 814 N N . GLY A 1 104 ? -6.368 -7.448 6.343 1.00 92.00 104 GLY A N 1
ATOM 815 C CA . GLY A 1 104 ? -5.005 -7.963 6.493 1.00 92.00 104 GLY A CA 1
ATOM 816 C C . GLY A 1 104 ? -4.925 -9.486 6.354 1.00 92.00 104 GLY A C 1
ATOM 817 O O . GLY A 1 104 ? -4.122 -10.002 5.577 1.00 92.00 104 GLY A O 1
ATOM 818 N N . ALA A 1 105 ? -5.820 -10.215 7.027 1.00 92.06 105 ALA A N 1
ATOM 819 C CA . ALA A 1 105 ? -5.906 -11.671 6.916 1.00 92.06 105 ALA A CA 1
ATOM 820 C C . ALA A 1 105 ? -6.266 -12.138 5.495 1.00 92.06 105 ALA A C 1
ATOM 822 O O . ALA A 1 105 ? -5.752 -13.154 5.032 1.00 92.06 105 ALA A O 1
ATOM 823 N N . ALA A 1 106 ? -7.138 -11.407 4.793 1.00 93.06 106 ALA A N 1
ATOM 824 C CA . ALA A 1 106 ? -7.498 -11.716 3.413 1.00 93.06 106 ALA A CA 1
ATOM 825 C C . ALA A 1 106 ? -6.305 -11.539 2.467 1.00 93.06 106 ALA A C 1
ATOM 827 O O . ALA A 1 106 ? -5.988 -12.461 1.724 1.00 93.06 106 ALA A O 1
ATOM 828 N N . LEU A 1 107 ? -5.601 -10.406 2.547 1.00 91.94 107 LEU A N 1
ATOM 829 C CA . LEU A 1 107 ? -4.425 -10.132 1.716 1.00 91.94 107 LEU A CA 1
ATOM 830 C C . LEU A 1 107 ? -3.316 -11.175 1.928 1.00 91.94 107 LEU A C 1
ATOM 832 O O . LEU A 1 107 ? -2.704 -11.624 0.955 1.00 91.94 107 LEU A O 1
ATOM 836 N N . MET A 1 108 ? -3.117 -11.632 3.172 1.00 89.62 108 MET A N 1
ATOM 837 C CA . MET A 1 108 ? -2.216 -12.756 3.457 1.00 89.62 108 MET A CA 1
ATOM 838 C C . MET A 1 108 ? -2.696 -14.054 2.798 1.00 89.62 108 MET A C 1
ATOM 840 O O . MET A 1 108 ? -1.912 -14.742 2.153 1.00 89.62 108 MET A O 1
ATOM 844 N N . ALA A 1 109 ? -3.984 -14.384 2.919 1.00 88.62 109 ALA A N 1
ATOM 845 C CA . ALA A 1 109 ? -4.550 -15.619 2.374 1.00 88.62 109 ALA A CA 1
ATOM 846 C C . ALA A 1 109 ? -4.633 -15.652 0.838 1.00 88.62 109 ALA A C 1
ATOM 848 O O . ALA A 1 109 ? -4.719 -16.730 0.255 1.00 88.62 109 ALA A O 1
ATOM 849 N N . PHE A 1 110 ? -4.652 -14.493 0.180 1.00 87.00 110 PHE A N 1
ATOM 850 C CA . PHE A 1 110 ? -4.734 -14.383 -1.280 1.00 87.00 110 PHE A CA 1
ATOM 851 C C . PHE A 1 110 ? -3.375 -14.477 -1.971 1.00 87.00 110 PHE A C 1
ATOM 853 O O . PHE A 1 110 ? -3.312 -14.277 -3.179 1.00 87.00 110 PHE A O 1
ATOM 860 N N . GLU A 1 111 ? -2.295 -14.732 -1.222 1.00 82.31 111 GLU A N 1
ATOM 861 C CA . GLU A 1 111 ? -0.922 -14.739 -1.748 1.00 82.31 111 GLU A CA 1
ATOM 862 C C . GLU A 1 111 ? -0.586 -13.438 -2.506 1.00 82.31 111 GLU A C 1
ATOM 864 O O . GLU A 1 111 ? 0.225 -13.421 -3.431 1.00 82.31 111 GLU A O 1
ATOM 869 N N . THR A 1 112 ? -1.240 -12.333 -2.126 1.00 83.88 112 THR A N 1
ATOM 870 C CA . THR A 1 112 ? -0.915 -10.985 -2.626 1.00 83.88 112 THR A CA 1
ATOM 871 C C . THR A 1 112 ? 0.300 -10.413 -1.913 1.00 83.88 112 THR A C 1
ATOM 873 O O . THR A 1 112 ? 1.091 -9.675 -2.496 1.00 83.88 112 THR A O 1
ATOM 876 N N . LEU A 1 113 ? 0.449 -10.780 -0.642 1.00 86.50 113 LEU A N 1
ATOM 877 C CA . LEU A 1 113 ? 1.604 -10.478 0.186 1.00 86.50 113 LEU A CA 1
ATOM 878 C C . LEU A 1 113 ? 2.660 -11.562 -0.010 1.00 86.50 113 LEU A C 1
ATOM 880 O O . LEU A 1 113 ? 2.327 -12.687 -0.374 1.00 86.50 113 LEU A O 1
ATOM 884 N N . VAL A 1 114 ? 3.926 -11.213 0.223 1.00 89.44 114 VAL A N 1
ATOM 885 C CA . VAL A 1 114 ? 5.121 -12.075 0.105 1.00 89.44 114 VAL A CA 1
ATOM 886 C C . VAL A 1 114 ? 5.339 -12.722 -1.276 1.00 89.44 114 VAL A C 1
ATOM 888 O O . VAL A 1 114 ? 6.286 -13.484 -1.464 1.00 89.44 114 VAL A O 1
ATOM 891 N N . ASN A 1 115 ? 4.504 -12.404 -2.266 1.00 92.12 115 ASN A N 1
ATOM 892 C CA . ASN A 1 115 ? 4.574 -12.944 -3.615 1.00 92.12 115 ASN A CA 1
ATOM 893 C C . ASN A 1 115 ? 5.360 -11.997 -4.537 1.00 92.12 115 ASN A C 1
ATOM 895 O O . ASN A 1 115 ? 4.869 -10.919 -4.868 1.00 92.12 115 ASN A O 1
ATOM 899 N N . PRO A 1 116 ? 6.554 -12.386 -5.022 1.00 91.44 116 PRO A N 1
ATOM 900 C CA . PRO A 1 116 ? 7.392 -11.520 -5.854 1.00 91.44 116 PRO A CA 1
ATOM 901 C C . PRO A 1 116 ? 6.817 -11.268 -7.251 1.00 91.44 116 PRO A C 1
ATOM 903 O O . PRO A 1 116 ? 7.358 -10.443 -7.986 1.00 91.44 116 PRO A O 1
ATOM 906 N N . ARG A 1 117 ? 5.748 -11.981 -7.633 1.00 92.81 117 ARG A N 1
ATOM 907 C CA . ARG A 1 117 ? 5.030 -11.741 -8.889 1.00 92.81 117 ARG A CA 1
ATOM 908 C C . ARG A 1 117 ? 3.988 -10.636 -8.769 1.00 92.81 117 ARG A C 1
ATOM 910 O O . ARG A 1 117 ? 3.520 -10.180 -9.803 1.00 92.81 117 ARG A O 1
ATOM 917 N N . VAL A 1 118 ? 3.623 -10.237 -7.550 1.00 95.56 118 VAL A N 1
ATOM 918 C CA . VAL A 1 118 ? 2.651 -9.172 -7.303 1.00 95.56 118 VAL A CA 1
ATOM 919 C C . VAL A 1 118 ? 3.415 -7.890 -7.004 1.00 95.56 118 VAL A C 1
ATOM 921 O O . VAL A 1 118 ? 4.070 -7.787 -5.967 1.00 95.56 118 VAL A O 1
ATOM 924 N N . ALA A 1 119 ? 3.357 -6.930 -7.926 1.00 96.19 119 ALA A N 1
ATOM 925 C CA . ALA A 1 119 ? 4.019 -5.644 -7.778 1.00 96.19 119 ALA A CA 1
ATOM 926 C C . ALA A 1 119 ? 3.158 -4.705 -6.927 1.00 96.19 119 ALA A C 1
ATOM 928 O O . ALA A 1 119 ? 2.040 -4.381 -7.315 1.00 96.19 119 ALA A O 1
ATOM 929 N N . TRP A 1 120 ? 3.680 -4.261 -5.787 1.00 96.81 120 TRP A N 1
ATOM 930 C CA . TRP A 1 120 ? 3.022 -3.271 -4.935 1.00 96.81 120 TRP A CA 1
ATOM 931 C C . TRP A 1 120 ? 3.488 -1.870 -5.317 1.00 96.81 120 TRP A C 1
ATOM 933 O O . TRP A 1 120 ? 4.684 -1.613 -5.400 1.00 96.81 120 TRP A O 1
ATOM 943 N N . VAL A 1 121 ? 2.553 -0.964 -5.565 1.00 94.50 121 VAL A N 1
ATOM 944 C CA . VAL A 1 121 ? 2.846 0.370 -6.091 1.00 94.50 121 VAL A CA 1
ATOM 945 C C . VAL A 1 121 ? 2.261 1.428 -5.165 1.00 94.50 121 VAL A C 1
ATOM 947 O O . VAL A 1 121 ? 1.093 1.357 -4.788 1.00 94.50 121 VAL A O 1
ATOM 950 N N . THR A 1 122 ? 3.068 2.417 -4.801 1.00 91.38 122 THR A N 1
ATOM 951 C CA . THR A 1 122 ? 2.663 3.538 -3.940 1.00 91.38 122 THR A CA 1
ATOM 952 C C . THR A 1 122 ? 3.184 4.855 -4.495 1.00 91.38 122 THR A C 1
ATOM 954 O O . THR A 1 122 ? 4.051 4.849 -5.363 1.00 91.38 122 THR A O 1
ATOM 957 N N . TYR A 1 123 ? 2.715 5.989 -3.986 1.00 86.69 123 TYR A N 1
ATOM 958 C CA . TYR A 1 123 ? 3.294 7.299 -4.287 1.00 86.69 123 TYR A CA 1
ATOM 959 C C . TYR A 1 123 ? 3.510 8.043 -2.974 1.00 86.69 123 TYR A C 1
ATOM 961 O O . TYR A 1 123 ? 2.529 8.346 -2.306 1.00 86.69 123 TYR A O 1
ATOM 969 N N . ASP A 1 124 ? 4.768 8.293 -2.591 1.00 84.00 124 ASP A N 1
ATOM 970 C CA . ASP A 1 124 ? 5.085 8.792 -1.239 1.00 84.00 124 ASP A CA 1
ATOM 971 C C . ASP A 1 124 ? 4.564 7.825 -0.152 1.00 84.00 124 ASP A C 1
ATOM 973 O O . ASP A 1 124 ? 3.855 8.168 0.794 1.00 84.00 124 ASP A O 1
ATOM 977 N N . GLY A 1 125 ? 4.857 6.539 -0.363 1.00 86.56 125 GLY A N 1
ATOM 978 C CA . GLY A 1 125 ? 4.037 5.439 0.148 1.00 86.56 125 GLY A CA 1
ATOM 979 C C . GLY A 1 125 ? 4.325 4.970 1.561 1.00 86.56 125 GLY A C 1
ATOM 980 O O . GLY A 1 125 ? 3.795 3.941 1.984 1.00 86.56 125 GLY A O 1
ATOM 981 N N . ALA A 1 126 ? 5.212 5.644 2.292 1.00 89.69 126 ALA A N 1
ATOM 982 C CA . ALA A 1 126 ? 5.655 5.150 3.590 1.00 89.69 126 ALA A CA 1
ATOM 983 C C . ALA A 1 126 ? 4.483 5.020 4.576 1.00 89.69 126 ALA A C 1
ATOM 985 O O . ALA A 1 126 ? 4.349 3.990 5.243 1.00 89.69 126 ALA A O 1
ATOM 986 N N . ALA A 1 127 ? 3.604 6.027 4.624 1.00 87.50 127 ALA A N 1
ATOM 987 C CA . ALA A 1 127 ? 2.394 6.002 5.445 1.00 87.50 127 ALA A CA 1
ATOM 988 C C . ALA A 1 127 ? 1.415 4.908 4.988 1.00 87.50 127 ALA A C 1
ATOM 990 O O . ALA A 1 127 ? 0.893 4.169 5.827 1.00 87.50 127 ALA A O 1
ATOM 991 N N . ASP A 1 128 ? 1.238 4.753 3.672 1.00 89.38 128 ASP A N 1
ATOM 992 C CA . ASP A 1 128 ? 0.359 3.747 3.069 1.00 89.38 128 ASP A CA 1
ATOM 993 C C . ASP A 1 128 ? 0.744 2.331 3.507 1.00 89.38 128 ASP A C 1
ATOM 995 O O . ASP A 1 128 ? -0.076 1.574 4.041 1.00 89.38 128 ASP A O 1
ATOM 999 N N . LEU A 1 129 ? 2.024 1.982 3.338 1.00 93.56 129 LEU A N 1
ATOM 1000 C CA . LEU A 1 129 ? 2.541 0.667 3.704 1.00 93.56 129 LEU A CA 1
ATOM 1001 C C . LEU A 1 129 ? 2.564 0.464 5.215 1.00 93.56 129 LEU A C 1
ATOM 1003 O O . LEU A 1 129 ? 2.273 -0.636 5.681 1.00 93.56 129 LEU A O 1
ATOM 1007 N N . ALA A 1 130 ? 2.870 1.499 5.998 1.00 92.69 130 ALA A N 1
ATOM 1008 C CA . ALA A 1 130 ? 2.833 1.412 7.451 1.00 92.69 130 ALA A CA 1
ATOM 1009 C C . ALA A 1 130 ? 1.424 1.100 7.962 1.00 92.69 130 ALA A C 1
ATOM 1011 O O . ALA A 1 130 ? 1.244 0.196 8.784 1.00 92.69 130 ALA A O 1
ATOM 1012 N N . TYR A 1 131 ? 0.411 1.781 7.430 1.00 89.38 131 TYR A N 1
ATOM 1013 C CA . TYR A 1 131 ? -0.976 1.514 7.783 1.00 89.38 131 TYR A CA 1
ATOM 1014 C C . TYR A 1 131 ? -1.416 0.111 7.342 1.00 89.38 131 TYR A C 1
ATOM 1016 O O . TYR A 1 131 ? -2.059 -0.617 8.105 1.00 89.38 131 TYR A O 1
ATOM 1024 N N . LEU A 1 132 ? -1.002 -0.327 6.150 1.00 91.88 132 LEU A N 1
ATOM 1025 C CA . LEU A 1 132 ? -1.291 -1.674 5.666 1.00 91.88 132 LEU A CA 1
ATOM 1026 C C . LEU A 1 132 ? -0.601 -2.764 6.505 1.00 91.88 132 LEU A C 1
ATOM 1028 O O . LEU A 1 132 ? -1.233 -3.767 6.839 1.00 91.88 132 LEU A O 1
ATOM 1032 N N . ILE A 1 133 ? 0.652 -2.560 6.921 1.00 94.12 133 ILE A N 1
ATOM 1033 C CA . ILE A 1 133 ? 1.376 -3.452 7.843 1.00 94.12 133 ILE A CA 1
ATOM 1034 C C . ILE A 1 133 ? 0.643 -3.553 9.178 1.00 94.12 133 ILE A C 1
ATOM 1036 O O . ILE A 1 133 ? 0.485 -4.661 9.695 1.00 94.12 133 ILE A O 1
ATOM 1040 N N . ARG A 1 134 ? 0.128 -2.440 9.718 1.00 91.50 134 ARG A N 1
ATOM 1041 C CA . ARG A 1 134 ? -0.721 -2.483 10.919 1.00 91.50 134 ARG A CA 1
ATOM 1042 C C . ARG A 1 134 ? -1.970 -3.329 10.683 1.00 91.50 134 ARG A C 1
ATOM 1044 O O . ARG A 1 134 ? -2.314 -4.137 11.540 1.00 91.50 134 ARG A O 1
ATOM 1051 N N . CYS A 1 135 ? -2.621 -3.210 9.525 1.00 89.88 135 CYS A N 1
ATOM 1052 C CA . CYS A 1 135 ? -3.779 -4.044 9.182 1.00 89.88 135 CYS A CA 1
ATOM 1053 C C . CYS A 1 135 ? -3.420 -5.539 9.145 1.00 89.88 135 CYS A C 1
ATOM 1055 O O . CYS A 1 135 ? -4.127 -6.357 9.735 1.00 89.88 135 CYS A O 1
ATOM 1057 N N . ILE A 1 136 ? -2.302 -5.893 8.501 1.00 91.12 136 ILE A N 1
ATOM 1058 C CA . ILE A 1 136 ? -1.772 -7.266 8.413 1.00 91.12 136 ILE A CA 1
ATOM 1059 C C . ILE A 1 136 ? -1.438 -7.814 9.804 1.00 91.12 136 ILE A C 1
ATOM 1061 O O . ILE A 1 136 ? -1.787 -8.948 10.128 1.00 91.12 136 ILE A O 1
ATOM 1065 N N . GLY A 1 137 ? -0.819 -6.990 10.649 1.00 89.81 137 GLY A N 1
ATOM 1066 C CA . GLY A 1 137 ? -0.475 -7.309 12.030 1.00 89.81 137 GLY A CA 1
ATOM 1067 C C . GLY A 1 137 ? -1.649 -7.257 13.010 1.00 89.81 137 GLY A C 1
ATOM 1068 O O . GLY A 1 137 ? -1.416 -7.312 14.212 1.00 89.81 137 GLY A O 1
ATOM 1069 N N . GLY A 1 138 ? -2.897 -7.105 12.555 1.00 85.56 138 GLY A N 1
ATOM 1070 C CA . GLY A 1 138 ? -4.065 -7.063 13.443 1.00 85.56 138 GLY A CA 1
ATOM 1071 C C . GLY A 1 138 ? -4.099 -5.851 14.382 1.00 85.56 138 GLY A C 1
ATOM 1072 O O . GLY A 1 138 ? -4.647 -5.936 15.477 1.00 85.56 138 GLY A O 1
ATOM 1073 N N . GLY A 1 139 ? -3.507 -4.729 13.972 1.00 83.38 139 GLY A N 1
ATOM 1074 C CA . GLY A 1 139 ? -3.444 -3.483 14.737 1.00 83.38 139 GLY A CA 1
ATOM 1075 C C . GLY A 1 139 ? -2.213 -3.342 15.635 1.00 83.38 139 GLY A C 1
ATOM 1076 O O . GLY A 1 139 ? -2.140 -2.367 16.384 1.00 83.38 139 GLY A O 1
ATOM 1077 N N . MET A 1 140 ? -1.251 -4.273 15.564 1.00 87.50 140 MET A N 1
ATOM 1078 C CA . MET A 1 140 ? 0.028 -4.155 16.275 1.00 87.50 140 MET A CA 1
ATOM 1079 C C . MET A 1 140 ? 0.738 -2.835 15.950 1.00 87.50 140 MET A C 1
ATOM 1081 O O . MET A 1 140 ? 0.649 -2.325 14.832 1.00 87.50 140 MET A O 1
ATOM 1085 N N . GLN A 1 141 ? 1.445 -2.298 16.945 1.00 91.75 141 GLN A N 1
ATOM 1086 C CA . GLN A 1 141 ? 2.285 -1.118 16.767 1.00 91.75 141 GLN A CA 1
ATOM 1087 C C . GLN A 1 141 ? 3.428 -1.406 15.797 1.00 91.75 141 GLN A C 1
ATOM 1089 O O . GLN A 1 141 ? 3.934 -2.531 15.718 1.00 91.75 141 GLN A O 1
ATOM 1094 N N . LEU A 1 142 ? 3.844 -0.371 15.076 1.00 94.94 142 LEU A N 1
ATOM 1095 C CA . LEU A 1 142 ? 5.008 -0.438 14.206 1.00 94.94 142 LEU A CA 1
ATOM 1096 C C . LEU A 1 142 ? 6.297 -0.684 15.016 1.00 94.94 142 LEU A C 1
ATOM 1098 O O . LEU A 1 142 ? 6.382 -0.323 16.195 1.00 94.94 142 LEU A O 1
ATOM 1102 N N . PRO A 1 143 ? 7.344 -1.258 14.395 1.00 96.50 143 PRO A N 1
ATOM 1103 C CA . PRO A 1 143 ? 8.629 -1.453 15.057 1.00 96.50 143 PRO A CA 1
ATOM 1104 C C . PRO A 1 143 ? 9.208 -0.146 15.603 1.00 96.50 143 PRO A C 1
ATOM 1106 O O . PRO A 1 143 ? 9.117 0.892 14.955 1.00 96.50 143 PRO A O 1
ATOM 1109 N N . LEU A 1 144 ? 9.890 -0.206 16.750 1.00 94.44 144 LEU A N 1
ATOM 1110 C CA . LEU A 1 144 ? 10.529 0.972 17.356 1.00 94.44 144 LEU A CA 1
ATOM 1111 C C . LEU A 1 144 ? 11.646 1.572 16.489 1.00 94.44 144 LEU A C 1
ATOM 1113 O O . LEU A 1 144 ? 11.923 2.757 16.585 1.00 94.44 144 LEU A O 1
ATOM 1117 N N . GLN A 1 145 ? 12.294 0.762 15.651 1.00 94.00 145 GLN A N 1
ATOM 1118 C CA . GLN A 1 145 ? 13.420 1.191 14.822 1.00 94.00 145 GLN A CA 1
ATOM 1119 C C . GLN A 1 145 ? 13.032 1.227 13.344 1.00 94.00 145 GLN A C 1
ATOM 1121 O O . GLN A 1 145 ? 12.487 0.250 12.823 1.00 94.00 145 GLN A O 1
ATOM 1126 N N . ARG A 1 146 ? 13.421 2.308 12.655 1.00 94.31 146 ARG A N 1
ATOM 1127 C CA . ARG A 1 146 ? 13.171 2.533 11.221 1.00 94.31 146 ARG A CA 1
ATOM 1128 C C . ARG A 1 146 ? 13.617 1.358 10.351 1.00 94.31 146 ARG A C 1
ATOM 1130 O O . ARG A 1 146 ? 12.870 0.906 9.490 1.00 94.31 146 ARG A O 1
ATOM 1137 N N . HIS A 1 147 ? 14.800 0.802 10.622 1.00 94.25 147 HIS A N 1
ATOM 1138 C CA . HIS A 1 147 ? 15.330 -0.319 9.841 1.00 94.25 147 HIS A CA 1
ATOM 1139 C C . HIS A 1 147 ? 14.437 -1.573 9.924 1.00 94.25 147 HIS A C 1
ATOM 1141 O O . HIS A 1 147 ? 14.338 -2.322 8.954 1.00 94.25 147 HIS A O 1
ATOM 1147 N N . ASN A 1 148 ? 13.789 -1.816 11.072 1.00 96.25 148 ASN A N 1
ATOM 1148 C CA . ASN A 1 148 ? 12.899 -2.963 11.252 1.00 96.25 148 ASN A CA 1
ATOM 1149 C C . ASN A 1 148 ? 11.583 -2.754 10.503 1.00 96.25 148 ASN A C 1
ATOM 1151 O O . ASN A 1 148 ? 11.053 -3.701 9.932 1.00 96.25 148 ASN A O 1
ATOM 1155 N N . PHE A 1 149 ? 11.083 -1.517 10.450 1.00 96.19 149 PHE A N 1
ATOM 1156 C CA . PHE A 1 149 ? 9.953 -1.172 9.590 1.00 96.19 149 PHE A CA 1
ATOM 1157 C C . PHE A 1 149 ? 10.276 -1.414 8.112 1.00 96.19 149 PHE A C 1
ATOM 1159 O O . PHE A 1 149 ? 9.531 -2.123 7.440 1.00 96.19 149 PHE A O 1
ATOM 1166 N N . LEU A 1 150 ? 11.428 -0.940 7.630 1.00 95.81 150 LEU A N 1
ATOM 1167 C CA . LEU A 1 150 ? 11.854 -1.172 6.245 1.00 95.81 150 LEU A CA 1
ATOM 1168 C C . LEU A 1 150 ? 12.039 -2.661 5.930 1.00 95.81 150 LEU A C 1
ATOM 1170 O O . LEU A 1 150 ? 11.697 -3.119 4.838 1.00 95.81 150 LEU A O 1
ATOM 1174 N N . LEU A 1 151 ? 12.535 -3.442 6.894 1.00 96.19 151 LEU A N 1
ATOM 1175 C CA . LEU A 1 151 ? 12.615 -4.895 6.769 1.00 96.19 151 LEU A CA 1
ATOM 1176 C C . LEU A 1 151 ? 11.224 -5.531 6.631 1.00 96.19 151 LEU A C 1
ATOM 1178 O O . LEU A 1 151 ? 11.046 -6.407 5.784 1.00 96.19 151 LEU A O 1
ATOM 1182 N N . LEU A 1 152 ? 10.233 -5.084 7.412 1.00 96.25 152 LEU A N 1
ATOM 1183 C CA . LEU A 1 152 ? 8.851 -5.554 7.274 1.00 96.25 152 LEU A CA 1
ATOM 1184 C C . LEU A 1 152 ? 8.269 -5.200 5.904 1.00 96.25 152 LEU A C 1
ATOM 1186 O O . LEU A 1 152 ? 7.682 -6.080 5.276 1.00 96.25 152 LEU A O 1
ATOM 1190 N N . CYS A 1 153 ? 8.478 -3.974 5.412 1.00 96.19 153 CYS A N 1
ATOM 1191 C CA . CYS A 1 153 ? 8.037 -3.568 4.074 1.00 96.19 153 CYS A CA 1
ATOM 1192 C C . CYS A 1 153 ? 8.580 -4.521 3.005 1.00 96.19 153 CYS A C 1
ATOM 1194 O O . CYS A 1 153 ? 7.813 -5.118 2.257 1.00 96.19 153 CYS A O 1
ATOM 1196 N N . ARG A 1 154 ? 9.895 -4.760 2.998 1.00 95.50 154 ARG A N 1
ATOM 1197 C CA . ARG A 1 154 ? 10.545 -5.660 2.030 1.00 95.50 154 ARG A CA 1
ATOM 1198 C C . ARG A 1 154 ? 10.122 -7.118 2.172 1.00 95.50 154 ARG A C 1
ATOM 1200 O O . ARG A 1 154 ? 10.122 -7.852 1.190 1.00 95.50 154 ARG A O 1
ATOM 1207 N N . THR A 1 155 ? 9.773 -7.539 3.385 1.00 95.06 155 THR A N 1
ATOM 1208 C CA . THR A 1 155 ? 9.312 -8.905 3.650 1.00 95.06 155 THR A CA 1
ATOM 1209 C C . THR A 1 155 ? 7.898 -9.112 3.119 1.00 95.06 155 THR A C 1
ATOM 1211 O O . THR A 1 155 ? 7.659 -10.068 2.387 1.00 95.06 155 THR A O 1
ATOM 1214 N N . PHE A 1 156 ? 6.960 -8.222 3.456 1.00 95.69 156 PHE A N 1
ATOM 1215 C CA . PHE A 1 156 ? 5.565 -8.341 3.025 1.00 95.69 156 PHE A CA 1
ATOM 1216 C C . PHE A 1 156 ? 5.351 -7.960 1.558 1.00 95.69 156 PHE A C 1
ATOM 1218 O O . PHE A 1 156 ? 4.464 -8.523 0.917 1.00 95.69 156 PHE A O 1
ATOM 1225 N N . PHE A 1 157 ? 6.174 -7.061 1.016 1.00 96.62 157 PHE A N 1
ATOM 1226 C CA . PHE A 1 157 ? 6.043 -6.509 -0.332 1.00 96.62 157 PHE A CA 1
ATOM 1227 C C . PHE A 1 157 ? 7.369 -6.643 -1.109 1.00 96.62 157 PHE A C 1
ATOM 1229 O O . PHE A 1 157 ? 8.045 -5.655 -1.396 1.00 96.62 157 PHE A O 1
ATOM 1236 N N . PRO A 1 158 ? 7.777 -7.870 -1.482 1.00 95.62 158 PRO A N 1
ATOM 1237 C CA . PRO A 1 158 ? 9.077 -8.123 -2.117 1.00 95.62 158 PRO A CA 1
ATOM 1238 C C . PRO A 1 158 ? 9.232 -7.498 -3.516 1.00 95.62 158 PRO A C 1
ATOM 1240 O O . PRO A 1 158 ? 10.336 -7.438 -4.054 1.00 95.62 158 PRO A O 1
ATOM 1243 N N . ALA A 1 159 ? 8.138 -7.050 -4.131 1.00 96.06 159 ALA A N 1
ATOM 1244 C CA . ALA A 1 159 ? 8.124 -6.334 -5.402 1.00 96.06 159 ALA A CA 1
ATOM 1245 C C . ALA A 1 159 ? 7.439 -4.968 -5.249 1.00 96.06 159 ALA A C 1
ATOM 1247 O O . ALA A 1 159 ? 6.507 -4.656 -5.981 1.00 96.06 159 ALA A O 1
ATOM 1248 N N . MET A 1 160 ? 7.853 -4.177 -4.258 1.00 96.25 160 MET A N 1
ATOM 1249 C CA . MET A 1 160 ? 7.316 -2.830 -4.049 1.00 96.25 160 MET A CA 1
ATOM 1250 C C . MET A 1 160 ? 8.090 -1.751 -4.813 1.00 96.25 160 MET A C 1
ATOM 1252 O O . MET A 1 160 ? 9.321 -1.807 -4.885 1.00 96.25 160 MET A O 1
ATOM 1256 N N . TYR A 1 161 ? 7.372 -0.748 -5.315 1.00 95.56 161 TYR A N 1
ATOM 1257 C CA . TYR A 1 161 ? 7.920 0.418 -6.002 1.00 95.56 161 TYR A CA 1
ATOM 1258 C C . TYR A 1 161 ? 7.211 1.688 -5.534 1.00 95.56 161 TYR A C 1
ATOM 1260 O O . TYR A 1 161 ? 5.988 1.802 -5.646 1.00 95.56 161 TYR A O 1
ATOM 1268 N N . ASP A 1 162 ? 7.991 2.656 -5.056 1.00 92.25 162 ASP A N 1
ATOM 1269 C CA . ASP A 1 162 ? 7.501 4.005 -4.798 1.00 92.25 162 ASP A CA 1
ATOM 1270 C C . ASP A 1 162 ? 7.627 4.844 -6.075 1.00 92.25 162 ASP A C 1
ATOM 1272 O O . ASP A 1 162 ? 8.722 5.139 -6.564 1.00 92.25 162 ASP A O 1
ATOM 1276 N N . LEU A 1 163 ? 6.486 5.225 -6.638 1.00 90.12 163 LEU A N 1
ATOM 1277 C CA . LEU A 1 163 ? 6.395 5.992 -7.872 1.00 90.12 163 LEU A CA 1
ATOM 1278 C C . LEU A 1 163 ? 7.040 7.371 -7.754 1.00 90.12 163 LEU A C 1
ATOM 1280 O O . LEU A 1 163 ? 7.512 7.887 -8.764 1.00 90.12 163 LEU A O 1
ATOM 1284 N N . LYS A 1 164 ? 7.119 7.951 -6.549 1.00 86.12 164 LYS A N 1
ATOM 1285 C CA . LYS A 1 164 ? 7.810 9.226 -6.328 1.00 86.12 164 LYS A CA 1
ATOM 1286 C C . LYS A 1 164 ? 9.325 9.072 -6.464 1.00 86.12 164 LYS A C 1
ATOM 1288 O O . LYS A 1 164 ? 9.976 9.931 -7.051 1.00 86.12 164 LYS A O 1
ATOM 1293 N N . VAL A 1 165 ? 9.879 7.937 -6.031 1.00 88.69 165 VAL A N 1
ATOM 1294 C CA . VAL A 1 165 ? 11.291 7.591 -6.277 1.00 88.69 165 VAL A CA 1
ATOM 1295 C C . VAL A 1 165 ? 11.536 7.421 -7.775 1.00 88.69 165 VAL A C 1
ATOM 1297 O O . VAL A 1 165 ? 12.447 8.037 -8.324 1.00 88.69 165 VAL A O 1
ATOM 1300 N N . LEU A 1 166 ? 10.700 6.635 -8.462 1.00 89.00 166 LEU A N 1
ATOM 1301 C CA . LEU A 1 166 ? 10.847 6.411 -9.907 1.00 89.00 166 LEU A CA 1
ATOM 1302 C C . LEU A 1 166 ? 10.757 7.717 -10.706 1.00 89.00 166 LEU A C 1
ATOM 1304 O O . LEU A 1 166 ? 11.572 7.961 -11.594 1.00 89.00 166 LEU A O 1
ATOM 1308 N N . ALA A 1 167 ? 9.802 8.572 -10.349 1.00 84.56 167 ALA A N 1
ATOM 1309 C CA . ALA A 1 167 ? 9.620 9.911 -10.890 1.00 84.56 167 ALA A CA 1
ATOM 1310 C C . ALA A 1 167 ? 10.872 10.785 -10.757 1.00 84.56 167 ALA A C 1
ATOM 1312 O O . ALA A 1 167 ? 11.353 11.334 -11.745 1.00 84.56 167 ALA A O 1
ATOM 1313 N N . MET A 1 168 ? 11.422 10.892 -9.543 1.00 84.19 168 MET A N 1
ATOM 1314 C CA . MET A 1 168 ? 12.610 11.708 -9.264 1.00 84.19 168 MET A CA 1
ATOM 1315 C C . MET A 1 168 ? 13.849 11.248 -10.028 1.00 84.19 168 MET A C 1
ATOM 1317 O O . MET A 1 168 ? 14.760 12.038 -10.271 1.00 84.19 168 MET A O 1
ATOM 1321 N N . HIS A 1 169 ? 13.880 9.979 -10.419 1.00 84.94 169 HIS A N 1
ATOM 1322 C CA . HIS A 1 169 ? 14.955 9.405 -11.210 1.00 84.94 169 HIS A CA 1
ATOM 1323 C C . HIS A 1 169 ? 14.652 9.328 -12.712 1.00 84.94 169 HIS A C 1
ATOM 1325 O O . HIS A 1 169 ? 15.461 8.781 -13.457 1.00 84.94 169 HIS A O 1
ATOM 1331 N N . GLY A 1 170 ? 13.533 9.900 -13.168 1.00 84.62 170 GLY A N 1
ATOM 1332 C CA . GLY A 1 170 ? 13.170 9.952 -14.585 1.00 84.62 170 GLY A CA 1
ATOM 1333 C C . GLY A 1 170 ? 12.755 8.603 -15.180 1.00 84.62 170 GLY A C 1
ATOM 1334 O O . GLY A 1 170 ? 12.774 8.446 -16.395 1.00 84.62 170 GLY A O 1
ATOM 1335 N N . GLU A 1 171 ? 12.392 7.626 -14.345 1.00 84.25 171 GLU A N 1
ATOM 1336 C CA . GLU A 1 171 ? 11.953 6.293 -14.789 1.00 84.25 171 GLU A CA 1
ATOM 1337 C C . GLU A 1 171 ? 10.431 6.179 -14.947 1.00 84.25 171 GLU A C 1
ATOM 1339 O O . GLU A 1 171 ? 9.923 5.179 -15.458 1.00 84.25 171 GLU A O 1
ATOM 1344 N N . LEU A 1 172 ? 9.696 7.196 -14.497 1.00 80.81 172 LEU A N 1
ATOM 1345 C CA . LEU A 1 172 ? 8.246 7.277 -14.604 1.00 80.81 172 LEU A CA 1
ATOM 1346 C C . LEU A 1 172 ? 7.847 8.616 -15.229 1.00 80.81 172 LEU A C 1
ATOM 1348 O O . LEU A 1 172 ? 7.929 9.659 -14.580 1.00 80.81 172 LEU A O 1
ATOM 1352 N N . GLU A 1 173 ? 7.367 8.565 -16.470 1.00 68.12 173 GLU A N 1
ATOM 1353 C CA . GLU A 1 173 ? 6.700 9.688 -17.127 1.00 68.12 173 GLU A CA 1
ATOM 1354 C C . GLU A 1 173 ? 5.185 9.505 -17.008 1.00 68.12 173 GLU A C 1
ATOM 1356 O O . GLU A 1 173 ? 4.591 8.631 -17.642 1.00 68.12 173 GLU A O 1
ATOM 1361 N N . VAL A 1 174 ? 4.528 10.334 -16.197 1.00 57.38 174 VAL A N 1
ATOM 1362 C CA . VAL A 1 174 ? 3.063 10.363 -16.163 1.00 57.38 174 VAL A CA 1
ATOM 1363 C C . VAL A 1 174 ? 2.603 11.261 -17.308 1.00 57.38 174 VAL A C 1
ATOM 1365 O O . VAL A 1 174 ? 2.548 12.486 -17.181 1.00 57.38 174 VAL A O 1
ATOM 1368 N N . SER A 1 175 ? 2.322 10.670 -18.473 1.00 44.81 175 SER A N 1
ATOM 1369 C CA . SER A 1 175 ? 1.809 11.425 -19.619 1.00 44.81 175 SER A CA 1
ATOM 1370 C C . SER A 1 175 ? 0.494 12.113 -19.231 1.00 44.81 175 SER A C 1
ATOM 1372 O O . SER A 1 175 ? -0.451 11.423 -18.852 1.00 44.81 175 SER A O 1
ATOM 1374 N N . HIS A 1 176 ? 0.467 13.450 -19.360 1.00 37.81 176 HIS A N 1
ATOM 1375 C CA . HIS A 1 176 ? -0.547 14.432 -18.912 1.00 37.81 176 HIS A CA 1
ATOM 1376 C C . HIS A 1 176 ? -0.177 15.323 -17.705 1.00 37.81 176 HIS A C 1
ATOM 1378 O O . HIS A 1 176 ? -1.069 15.821 -17.026 1.00 37.81 176 HIS A O 1
ATOM 1384 N N . SER A 1 177 ? 1.104 15.651 -17.508 1.00 33.66 177 SER A N 1
ATOM 1385 C CA . SER A 1 177 ? 1.497 16.882 -16.796 1.00 33.66 177 SER A CA 1
ATOM 1386 C C . SER A 1 177 ? 2.245 17.831 -17.752 1.00 33.66 177 SER A C 1
ATOM 1388 O O . SER A 1 177 ? 3.248 17.417 -18.333 1.00 33.66 177 SER A O 1
ATOM 1390 N N . PRO A 1 178 ? 1.791 19.081 -17.982 1.00 28.11 178 PRO A N 1
ATOM 1391 C CA . PRO A 1 178 ? 2.480 20.051 -18.840 1.00 28.11 178 PRO A CA 1
ATOM 1392 C C . PRO A 1 178 ? 3.690 20.731 -18.170 1.00 28.11 178 PRO A C 1
ATOM 1394 O O . PRO A 1 178 ? 4.231 21.699 -18.703 1.00 28.11 178 PRO A O 1
ATOM 1397 N N . SER A 1 179 ? 4.138 20.240 -17.019 1.00 30.89 179 SER A N 1
ATOM 1398 C CA . SER A 1 179 ? 5.324 20.716 -16.316 1.00 30.89 179 SER A CA 1
ATOM 1399 C C . SER A 1 179 ? 6.158 19.519 -15.876 1.00 30.89 179 SER A C 1
ATOM 1401 O O . SER A 1 179 ? 5.633 18.456 -15.570 1.00 30.89 179 SER A O 1
ATOM 1403 N N . SER A 1 180 ? 7.475 19.692 -15.847 1.00 35.25 180 SER A N 1
ATOM 1404 C CA . SER A 1 180 ? 8.508 18.701 -15.513 1.00 35.25 180 SER A CA 1
ATOM 1405 C C . SER A 1 180 ? 8.452 18.151 -14.076 1.00 35.25 180 SER A C 1
ATOM 1407 O O . SER A 1 180 ? 9.420 17.565 -13.604 1.00 35.25 180 SER A O 1
ATOM 1409 N N . ASN A 1 181 ? 7.331 18.352 -13.387 1.00 40.00 181 ASN A N 1
ATOM 1410 C CA . ASN A 1 181 ? 7.009 17.832 -12.072 1.00 40.00 181 ASN A CA 1
ATOM 1411 C C . ASN A 1 181 ? 5.758 16.965 -12.250 1.00 40.00 181 ASN A C 1
ATOM 1413 O O . ASN A 1 181 ? 4.842 17.354 -12.980 1.00 40.00 181 ASN A O 1
ATOM 1417 N N . ASN A 1 182 ? 5.692 15.806 -11.598 1.00 48.38 182 ASN A N 1
ATOM 1418 C CA . ASN A 1 182 ? 4.554 14.883 -11.667 1.00 48.38 182 ASN A CA 1
ATOM 1419 C C . ASN A 1 182 ? 3.318 15.416 -10.911 1.00 48.38 182 ASN A C 1
ATOM 1421 O O . ASN A 1 182 ? 2.719 14.721 -10.096 1.00 48.38 182 ASN A O 1
ATOM 1425 N N . ALA A 1 183 ? 2.903 16.640 -11.247 1.00 43.34 183 ALA A N 1
ATOM 1426 C CA . ALA A 1 183 ? 1.803 17.390 -10.664 1.00 43.34 183 ALA A CA 1
ATOM 1427 C C . ALA A 1 183 ? 0.489 16.605 -10.683 1.00 43.34 183 ALA A C 1
ATOM 1429 O O . ALA A 1 183 ? -0.313 16.752 -9.780 1.00 43.34 183 ALA A O 1
ATOM 1430 N N . LEU A 1 184 ? 0.276 15.701 -11.646 1.00 46.22 184 LEU A N 1
ATOM 1431 C CA . LEU A 1 184 ? -0.919 14.855 -11.653 1.00 46.22 184 LEU A CA 1
ATOM 1432 C C . LEU A 1 184 ? -0.978 13.892 -10.451 1.00 46.22 184 LEU A C 1
ATOM 1434 O O . LEU A 1 184 ? -2.063 13.630 -9.956 1.00 46.22 184 LEU A O 1
ATOM 1438 N N . LEU A 1 185 ? 0.153 13.366 -9.972 1.00 52.06 185 LEU A N 1
ATOM 1439 C CA . LEU A 1 185 ? 0.178 12.512 -8.775 1.00 52.06 185 LEU A C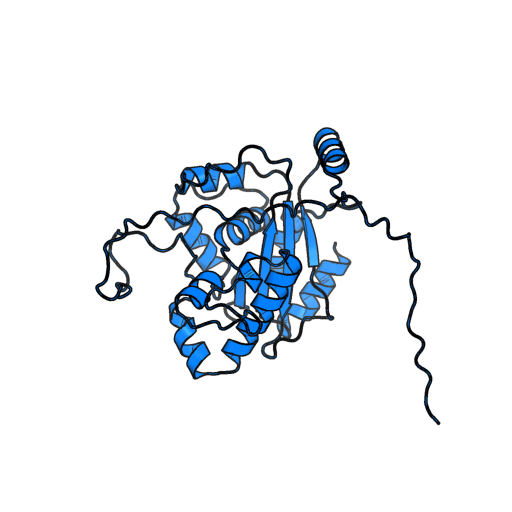A 1
ATOM 1440 C C . LEU A 1 185 ? 0.194 13.339 -7.482 1.00 52.06 185 LEU A C 1
ATOM 1442 O O . LEU A 1 185 ? -0.328 12.880 -6.472 1.00 52.06 185 LEU A O 1
ATOM 1446 N N . ASP A 1 186 ? 0.747 14.553 -7.530 1.00 52.47 186 ASP A N 1
ATOM 1447 C CA . ASP A 1 186 ? 0.774 15.474 -6.387 1.00 52.47 186 ASP A CA 1
ATOM 1448 C C . ASP A 1 186 ? -0.558 16.226 -6.170 1.00 52.47 186 ASP A C 1
ATOM 1450 O O . ASP A 1 186 ? -0.884 16.574 -5.036 1.00 52.47 186 ASP A O 1
ATOM 1454 N N . GLU A 1 187 ? -1.328 16.494 -7.233 1.00 50.34 187 GLU A N 1
ATOM 1455 C CA . GLU A 1 187 ? -2.531 17.348 -7.211 1.00 50.34 187 GLU A CA 1
ATOM 1456 C C . GLU A 1 187 ? -3.849 16.581 -7.413 1.00 50.34 187 GLU A C 1
ATOM 1458 O O . GLU A 1 187 ? -4.918 17.119 -7.107 1.00 50.34 187 GLU A O 1
ATOM 1463 N N . ALA A 1 188 ? -3.825 15.349 -7.940 1.00 50.34 188 ALA A N 1
ATOM 1464 C CA . ALA 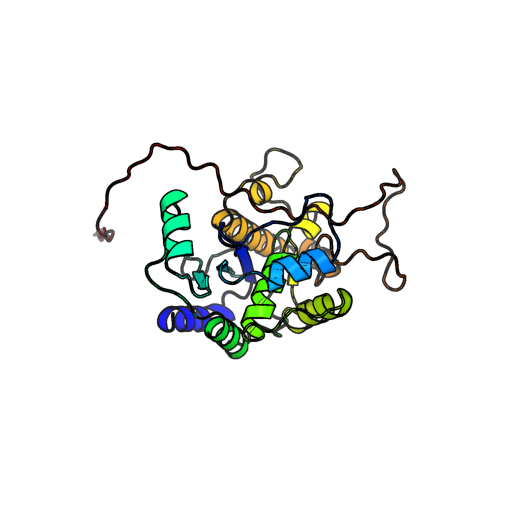A 1 188 ? -5.056 14.580 -8.112 1.00 50.34 188 ALA A CA 1
ATOM 1465 C C . ALA A 1 188 ? -5.600 14.088 -6.761 1.00 50.34 188 ALA A C 1
ATOM 1467 O O . ALA A 1 188 ? -4.826 13.776 -5.851 1.00 50.34 188 ALA A O 1
ATOM 1468 N N . PRO A 1 189 ? -6.932 13.941 -6.620 1.00 57.12 189 PRO A N 1
ATOM 1469 C CA . PRO A 1 189 ? -7.471 13.233 -5.474 1.00 57.12 189 PRO A CA 1
ATOM 1470 C C . PRO A 1 189 ? -6.893 11.806 -5.442 1.00 57.12 189 PRO A C 1
ATOM 1472 O O . PRO A 1 189 ? -6.636 11.192 -6.481 1.00 57.12 189 PRO A O 1
ATOM 1475 N N . ALA A 1 190 ? -6.647 11.287 -4.236 1.00 59.91 190 ALA A N 1
ATOM 1476 C CA . ALA A 1 190 ? -5.927 10.026 -4.031 1.00 59.91 190 ALA A CA 1
ATOM 1477 C C . ALA A 1 190 ? -6.419 8.838 -4.904 1.00 59.91 190 ALA A C 1
ATOM 1479 O O . ALA A 1 190 ? -5.572 8.083 -5.391 1.00 59.91 190 ALA A O 1
ATOM 1480 N N . PRO A 1 191 ? -7.734 8.665 -5.177 1.00 58.94 191 PRO A N 1
ATOM 1481 C CA . PRO A 1 191 ? -8.248 7.606 -6.055 1.00 58.94 191 PRO A CA 1
ATOM 1482 C C . PRO A 1 191 ? -7.876 7.738 -7.541 1.00 58.94 191 PRO A C 1
ATOM 1484 O O . PRO A 1 191 ? -7.695 6.738 -8.238 1.00 58.94 191 PRO A O 1
ATOM 1487 N N . GLU A 1 192 ? -7.756 8.953 -8.056 1.00 65.88 192 GLU A N 1
ATOM 1488 C CA . GLU A 1 192 ? -7.330 9.208 -9.428 1.00 65.88 192 GLU A CA 1
ATOM 1489 C C . GLU A 1 192 ? -5.808 9.083 -9.546 1.00 65.88 192 GLU A C 1
ATOM 1491 O O . GLU A 1 192 ? -5.316 8.479 -10.503 1.00 65.88 192 GLU A O 1
ATOM 1496 N N . ALA A 1 193 ? -5.071 9.567 -8.539 1.00 67.25 193 ALA A N 1
ATOM 1497 C CA . ALA A 1 193 ? -3.615 9.452 -8.469 1.00 67.25 193 ALA A CA 1
ATOM 1498 C C . ALA A 1 193 ? -3.162 7.983 -8.446 1.00 67.25 193 ALA A C 1
ATOM 1500 O O . ALA A 1 193 ? -2.295 7.583 -9.222 1.00 67.25 193 ALA A O 1
ATOM 1501 N N . ILE A 1 194 ? -3.793 7.143 -7.620 1.00 72.19 194 ILE A N 1
ATOM 1502 C CA . ILE A 1 194 ? -3.461 5.715 -7.519 1.00 72.19 194 ILE A CA 1
ATOM 1503 C C . ILE A 1 194 ? -3.753 4.954 -8.820 1.00 72.19 194 ILE A C 1
ATOM 1505 O O . ILE A 1 194 ? -2.962 4.110 -9.246 1.00 72.19 194 ILE A O 1
ATOM 1509 N N . MET A 1 195 ? -4.859 5.277 -9.500 1.00 74.94 195 MET A N 1
ATOM 1510 C CA . MET A 1 195 ? -5.205 4.671 -10.786 1.00 74.94 195 MET A CA 1
ATOM 1511 C C . MET A 1 195 ? -4.218 5.086 -11.878 1.00 74.94 195 MET A C 1
ATOM 1513 O O . MET A 1 195 ? -3.687 4.217 -12.580 1.00 74.94 195 MET A O 1
ATOM 1517 N N . ALA A 1 196 ? -3.946 6.388 -11.993 1.00 75.75 196 ALA A N 1
ATOM 1518 C CA . ALA A 1 196 ? -2.994 6.933 -12.954 1.00 75.75 196 ALA A CA 1
ATOM 1519 C C . ALA A 1 196 ? -1.586 6.373 -12.717 1.00 75.75 196 ALA A C 1
ATOM 1521 O O . ALA A 1 196 ? -0.953 5.890 -13.654 1.00 75.75 196 ALA A O 1
ATOM 1522 N N . GLY A 1 197 ? -1.141 6.342 -11.460 1.00 77.69 197 GLY A N 1
ATOM 1523 C CA . GLY A 1 197 ? 0.146 5.787 -11.059 1.00 77.69 197 GLY A CA 1
ATOM 1524 C C . GLY A 1 197 ? 0.279 4.300 -11.393 1.00 77.69 197 GLY A C 1
ATOM 1525 O O . GLY A 1 197 ? 1.263 3.897 -12.011 1.00 77.69 197 GLY A O 1
ATOM 1526 N N . SER A 1 198 ? -0.734 3.485 -11.068 1.00 83.12 198 SER A N 1
ATOM 1527 C CA . SER A 1 198 ? -0.725 2.045 -11.385 1.00 83.12 198 SER A CA 1
ATOM 1528 C C . SER A 1 198 ? -0.657 1.771 -12.892 1.00 83.12 198 SER A C 1
ATOM 1530 O O . SER A 1 198 ? 0.039 0.855 -13.332 1.00 83.12 198 SER A O 1
ATOM 1532 N N . SER A 1 199 ? -1.346 2.593 -13.687 1.00 83.06 199 SER A N 1
ATOM 1533 C CA . SER A 1 199 ? -1.394 2.464 -15.145 1.00 83.06 199 SER A CA 1
ATOM 1534 C C . SER A 1 199 ? -0.080 2.916 -15.782 1.00 83.06 199 SER A C 1
ATOM 1536 O O . SER A 1 199 ? 0.434 2.239 -16.669 1.00 83.06 199 SER A O 1
ATOM 1538 N N . ALA A 1 200 ? 0.502 4.017 -15.295 1.00 83.81 200 ALA A N 1
ATOM 1539 C CA . ALA A 1 200 ? 1.811 4.496 -15.730 1.00 83.81 200 ALA A CA 1
ATOM 1540 C C . ALA A 1 200 ? 2.907 3.463 -15.427 1.00 83.81 200 ALA A C 1
ATOM 1542 O O . ALA A 1 200 ? 3.703 3.131 -16.302 1.00 83.81 200 ALA A O 1
ATOM 1543 N N . PHE A 1 201 ? 2.886 2.872 -14.228 1.00 90.81 201 PHE A N 1
ATOM 1544 C CA . PHE A 1 201 ? 3.797 1.791 -13.857 1.00 90.81 201 PHE A CA 1
ATOM 1545 C C . PHE A 1 201 ? 3.668 0.575 -14.784 1.00 90.81 201 PHE A C 1
ATOM 1547 O O . PHE A 1 201 ? 4.676 0.048 -15.251 1.00 90.81 201 PHE A O 1
ATOM 1554 N N . ALA A 1 202 ? 2.438 0.152 -15.102 1.00 90.75 202 ALA A N 1
ATOM 1555 C CA . ALA A 1 202 ? 2.202 -0.923 -16.065 1.00 90.75 202 ALA A CA 1
ATOM 1556 C C . ALA A 1 202 ? 2.774 -0.587 -17.455 1.00 90.75 202 ALA A C 1
ATOM 1558 O O . ALA A 1 202 ? 3.390 -1.442 -18.089 1.00 90.75 202 ALA A O 1
ATOM 1559 N N . GLY A 1 203 ? 2.639 0.668 -17.896 1.00 87.94 203 GLY A N 1
ATOM 1560 C CA . GLY A 1 203 ? 3.260 1.169 -19.122 1.00 87.94 203 GLY A CA 1
ATOM 1561 C C . GLY A 1 203 ? 4.783 1.019 -19.117 1.00 87.94 203 GLY A C 1
ATOM 1562 O O . GLY A 1 203 ? 5.346 0.503 -20.082 1.00 87.94 203 GLY A O 1
ATOM 1563 N N . CYS A 1 204 ? 5.443 1.371 -18.010 1.00 89.56 204 CYS A N 1
ATOM 1564 C CA . CYS A 1 204 ? 6.888 1.194 -17.866 1.00 89.56 204 CYS A CA 1
ATOM 1565 C C . CYS A 1 204 ? 7.316 -0.282 -17.906 1.00 89.56 204 CYS A C 1
ATOM 1567 O O . CYS A 1 204 ? 8.361 -0.598 -18.471 1.00 89.56 204 CYS A O 1
ATOM 1569 N N . LEU A 1 205 ? 6.503 -1.203 -17.371 1.00 90.06 205 LEU A N 1
ATOM 1570 C CA . LEU A 1 205 ? 6.758 -2.646 -17.490 1.00 90.06 205 LEU A CA 1
ATOM 1571 C C . LEU A 1 205 ? 6.643 -3.164 -18.932 1.00 90.06 205 LEU A C 1
ATOM 1573 O O . LEU A 1 205 ? 7.231 -4.195 -19.261 1.00 90.06 205 LEU A O 1
ATOM 1577 N N . GLY A 1 206 ? 5.896 -2.463 -19.789 1.00 88.12 206 GLY A N 1
ATOM 1578 C CA . GLY A 1 206 ? 5.780 -2.766 -21.214 1.00 88.12 206 GLY A CA 1
ATOM 1579 C C . GLY A 1 206 ? 7.055 -2.484 -22.018 1.00 88.12 206 GLY A C 1
ATOM 1580 O O . GLY A 1 206 ? 7.228 -3.073 -23.086 1.00 88.12 206 GLY A O 1
ATOM 1581 N N . ASP A 1 207 ? 7.957 -1.637 -21.510 1.00 90.06 207 ASP A N 1
ATOM 1582 C CA . ASP A 1 207 ? 9.283 -1.390 -22.084 1.00 90.06 207 ASP A CA 1
ATOM 1583 C C . ASP A 1 207 ? 10.376 -2.121 -21.277 1.00 90.06 207 ASP A C 1
ATOM 1585 O O . ASP A 1 207 ? 10.722 -1.690 -20.173 1.00 90.06 207 ASP A O 1
ATOM 1589 N N . PRO A 1 208 ? 10.998 -3.187 -21.820 1.00 91.12 208 PRO A N 1
ATOM 1590 C CA . PRO A 1 208 ? 12.032 -3.945 -21.118 1.00 91.12 208 PRO A CA 1
ATOM 1591 C C . PRO A 1 208 ? 13.232 -3.106 -20.663 1.00 91.12 208 PRO A C 1
ATOM 1593 O O . PRO A 1 208 ? 13.844 -3.426 -19.644 1.00 91.12 208 PRO A O 1
ATOM 1596 N N . ALA A 1 209 ? 13.589 -2.049 -21.404 1.00 90.62 209 ALA A N 1
ATOM 1597 C CA . ALA A 1 209 ? 14.713 -1.193 -21.037 1.00 90.62 209 ALA A CA 1
ATOM 1598 C C . ALA A 1 209 ? 14.386 -0.361 -19.793 1.00 90.62 209 ALA A C 1
ATOM 1600 O O . ALA A 1 209 ? 15.202 -0.287 -18.875 1.00 90.62 209 ALA A O 1
ATOM 1601 N N . THR A 1 210 ? 13.192 0.231 -19.745 1.00 89.62 210 THR A N 1
ATOM 1602 C CA . THR A 1 210 ? 12.706 0.974 -18.578 1.00 89.62 210 THR A CA 1
ATOM 1603 C C . THR A 1 210 ? 12.465 0.052 -17.385 1.00 89.62 210 THR A C 1
ATOM 1605 O O . THR A 1 210 ? 12.994 0.320 -16.307 1.00 89.62 210 THR A O 1
ATOM 1608 N N . ALA A 1 211 ? 11.811 -1.096 -17.579 1.00 91.44 211 ALA A N 1
ATOM 1609 C CA . ALA A 1 211 ? 11.611 -2.092 -16.524 1.00 91.44 211 ALA A CA 1
ATOM 1610 C C . ALA A 1 211 ? 12.936 -2.539 -15.872 1.00 91.44 211 ALA A C 1
ATOM 1612 O O . ALA A 1 211 ? 13.036 -2.627 -14.647 1.00 91.44 211 ALA A O 1
ATOM 1613 N N . ALA A 1 212 ? 13.982 -2.768 -16.676 1.00 92.75 212 ALA A N 1
ATOM 1614 C CA . ALA A 1 212 ? 15.303 -3.134 -16.169 1.00 92.75 212 ALA A CA 1
ATOM 1615 C C . ALA A 1 212 ? 15.962 -2.013 -15.349 1.00 92.75 212 ALA A C 1
ATOM 1617 O O . ALA A 1 212 ? 16.646 -2.299 -14.366 1.00 92.75 212 ALA A O 1
ATOM 1618 N N . ARG A 1 213 ? 15.761 -0.741 -15.723 1.00 92.25 213 ARG A N 1
ATOM 1619 C CA . ARG A 1 213 ? 16.266 0.396 -14.939 1.00 92.25 213 ARG A CA 1
ATOM 1620 C C . ARG A 1 213 ? 15.499 0.567 -13.633 1.00 92.25 213 ARG A C 1
ATOM 1622 O O . ARG A 1 213 ? 16.137 0.762 -12.604 1.00 92.25 213 ARG A O 1
ATOM 1629 N N . MET A 1 214 ? 14.172 0.418 -13.647 1.00 93.25 214 MET A N 1
ATOM 1630 C CA . MET A 1 214 ? 13.324 0.528 -12.451 1.00 93.25 214 MET A CA 1
ATOM 1631 C C . MET A 1 214 ? 13.684 -0.489 -11.366 1.00 93.25 214 MET A C 1
ATOM 1633 O O . MET A 1 214 ? 13.518 -0.208 -10.182 1.00 93.25 214 MET A O 1
ATOM 1637 N N . GLU A 1 215 ? 14.198 -1.659 -11.749 1.00 94.06 215 GLU A N 1
ATOM 1638 C CA . GLU A 1 215 ? 14.544 -2.740 -10.824 1.00 94.06 215 GLU A CA 1
ATOM 1639 C C . GLU A 1 215 ? 15.508 -2.304 -9.710 1.00 94.06 215 GLU A C 1
ATOM 1641 O O . GLU A 1 215 ? 15.403 -2.779 -8.582 1.00 94.06 215 GLU A O 1
ATOM 1646 N N . ARG A 1 216 ? 16.393 -1.336 -9.979 1.00 94.06 216 ARG A N 1
ATOM 1647 C CA . ARG A 1 216 ? 17.319 -0.793 -8.970 1.00 94.06 216 ARG A CA 1
ATOM 1648 C C . ARG A 1 216 ? 16.628 -0.036 -7.828 1.00 94.06 216 ARG A C 1
ATOM 1650 O O . ARG A 1 216 ? 17.257 0.194 -6.803 1.00 94.06 216 ARG A O 1
ATOM 1657 N N . TYR A 1 217 ? 15.375 0.369 -8.029 1.00 94.69 217 TYR A N 1
ATOM 1658 C CA . TYR A 1 217 ? 14.550 1.096 -7.064 1.00 94.69 217 TYR A CA 1
ATOM 1659 C C . TYR A 1 217 ? 13.517 0.192 -6.380 1.00 94.69 217 TYR A C 1
ATOM 1661 O O . TYR A 1 217 ? 12.720 0.665 -5.570 1.00 94.69 217 TYR A O 1
ATOM 1669 N N . ARG A 1 218 ? 13.517 -1.115 -6.679 1.00 95.56 218 ARG A N 1
ATOM 1670 C CA . ARG A 1 218 ? 12.669 -2.085 -5.983 1.00 95.56 218 ARG A CA 1
ATOM 1671 C C . ARG A 1 218 ? 12.958 -2.031 -4.482 1.00 95.56 218 ARG A C 1
ATOM 1673 O O . ARG A 1 218 ? 14.101 -2.175 -4.052 1.00 95.56 218 ARG A O 1
ATOM 1680 N N . GLY A 1 219 ? 11.913 -1.880 -3.672 1.00 95.06 219 GLY A N 1
ATOM 1681 C CA . GLY A 1 219 ? 12.051 -1.858 -2.215 1.00 95.06 219 GLY A CA 1
ATOM 1682 C C . GLY A 1 219 ? 12.650 -0.573 -1.646 1.00 95.06 219 GLY A C 1
ATOM 1683 O O . GLY A 1 219 ? 13.052 -0.598 -0.481 1.00 95.06 219 GLY A O 1
ATOM 1684 N N . VAL A 1 220 ? 12.746 0.495 -2.444 1.00 94.44 220 VAL A N 1
ATOM 1685 C CA . VAL A 1 220 ? 13.169 1.832 -2.006 1.00 94.44 220 VAL A CA 1
ATOM 1686 C C . VAL A 1 220 ? 11.924 2.673 -1.727 1.00 94.44 220 VAL A C 1
ATOM 1688 O O . VAL A 1 220 ? 11.083 2.845 -2.608 1.00 94.44 220 VAL A O 1
ATOM 1691 N N . LEU A 1 221 ? 11.808 3.184 -0.503 1.00 92.00 221 LEU A N 1
ATOM 1692 C CA . LEU A 1 221 ? 10.773 4.122 -0.081 1.00 92.00 221 LEU A CA 1
ATOM 1693 C C . LEU A 1 221 ? 11.299 5.546 -0.084 1.00 92.00 221 LEU A C 1
ATOM 1695 O O . LEU A 1 221 ? 12.355 5.840 0.493 1.00 92.00 221 LEU A O 1
ATOM 1699 N N . PHE A 1 222 ? 10.514 6.435 -0.691 1.00 87.12 222 PHE A N 1
ATOM 1700 C CA . PHE A 1 222 ? 10.821 7.852 -0.703 1.00 87.12 222 PHE A CA 1
ATOM 1701 C C . PHE A 1 222 ? 10.955 8.363 0.732 1.00 87.12 222 PHE A C 1
ATOM 1703 O O . PHE A 1 222 ? 10.100 8.110 1.579 1.00 87.12 222 PHE A O 1
ATOM 1710 N N . GLY A 1 223 ? 12.065 9.042 1.026 1.00 85.06 223 GLY A N 1
ATOM 1711 C CA . GLY A 1 223 ? 12.266 9.637 2.339 1.00 85.06 223 GLY A CA 1
ATOM 1712 C C . GLY A 1 223 ? 12.532 8.665 3.483 1.00 85.06 223 GLY A C 1
ATOM 1713 O O . GLY A 1 223 ? 12.481 9.093 4.626 1.00 85.06 223 GLY A O 1
ATOM 1714 N N . PHE A 1 224 ? 12.779 7.379 3.227 1.00 87.38 224 PHE A N 1
ATOM 1715 C CA . PHE A 1 224 ? 13.070 6.406 4.289 1.00 87.38 224 PHE A CA 1
ATOM 1716 C C . PHE A 1 224 ? 14.322 5.574 4.029 1.00 87.38 224 PHE A C 1
ATOM 1718 O O . PHE A 1 224 ? 14.953 5.133 4.983 1.00 87.38 224 PHE A O 1
ATOM 1725 N N . ASP A 1 225 ? 14.696 5.341 2.775 1.00 84.31 225 ASP A N 1
ATOM 1726 C CA . ASP A 1 225 ? 15.849 4.491 2.453 1.00 84.31 225 ASP A CA 1
ATOM 1727 C C . ASP A 1 225 ? 17.179 5.234 2.311 1.00 84.31 225 ASP A C 1
ATOM 1729 O O . ASP A 1 225 ? 18.236 4.604 2.271 1.00 84.31 225 ASP A O 1
ATOM 1733 N N . ASP A 1 226 ? 17.149 6.562 2.374 1.00 68.19 226 ASP A N 1
ATOM 1734 C CA . ASP A 1 226 ? 18.345 7.367 2.573 1.00 68.19 226 ASP A CA 1
ATOM 1735 C C . ASP A 1 226 ? 18.650 7.432 4.079 1.00 68.19 226 ASP A C 1
ATOM 1737 O O . ASP A 1 226 ? 18.042 8.191 4.831 1.00 68.19 226 ASP A O 1
ATOM 1741 N N . ASP A 1 227 ? 19.567 6.583 4.548 1.00 47.41 227 ASP A N 1
ATOM 1742 C CA . ASP A 1 227 ? 20.364 6.861 5.747 1.00 47.41 227 ASP A CA 1
ATOM 1743 C C . ASP A 1 227 ? 21.837 6.807 5.363 1.00 47.41 227 ASP A C 1
ATOM 1745 O O . ASP A 1 227 ? 22.376 5.782 4.938 1.00 47.41 227 ASP A O 1
ATOM 1749 N N . SER A 1 228 ? 22.520 7.918 5.599 1.00 40.25 228 SER A N 1
ATOM 1750 C CA . SER A 1 228 ? 23.964 8.002 5.744 1.00 40.25 228 SER A CA 1
ATOM 1751 C C . SER A 1 228 ? 24.442 7.178 6.952 1.00 40.25 228 SER A C 1
ATOM 1753 O O . SER A 1 228 ? 24.888 7.716 7.961 1.00 40.25 228 SER A O 1
ATOM 1755 N N . SER A 1 229 ? 24.376 5.854 6.848 1.00 34.41 229 SER A N 1
ATOM 1756 C CA . SER A 1 229 ? 25.140 4.906 7.657 1.00 34.41 229 SER A CA 1
ATOM 1757 C C . SER A 1 229 ? 25.566 3.778 6.727 1.00 34.41 229 SER A C 1
ATOM 1759 O O . SER A 1 229 ? 24.795 2.872 6.419 1.00 34.41 229 SER A O 1
ATOM 1761 N N . GLY A 1 230 ? 26.776 3.922 6.188 1.00 38.84 230 GLY A N 1
ATOM 1762 C CA . GLY A 1 230 ? 27.265 3.162 5.047 1.00 38.84 230 GLY A CA 1
ATOM 1763 C C . GLY A 1 230 ? 27.077 1.653 5.176 1.00 38.84 230 GLY A C 1
ATOM 1764 O O . GLY A 1 230 ? 27.555 1.044 6.126 1.00 38.84 230 GLY A O 1
ATOM 1765 N N . THR A 1 231 ? 26.396 1.063 4.196 1.00 34.28 231 THR A N 1
ATOM 1766 C CA . THR A 1 231 ? 26.838 -0.077 3.372 1.00 34.28 231 THR A CA 1
ATOM 1767 C C . THR A 1 231 ? 25.664 -0.493 2.485 1.00 34.28 231 THR A C 1
ATOM 1769 O O . THR A 1 231 ? 24.982 -1.457 2.788 1.00 34.28 231 THR A O 1
ATOM 1772 N N . THR A 1 232 ? 25.438 0.239 1.394 1.00 30.69 232 THR A N 1
ATOM 1773 C CA . THR A 1 232 ? 24.921 -0.264 0.105 1.00 30.69 232 THR A CA 1
ATOM 1774 C C . THR A 1 232 ? 25.051 0.866 -0.913 1.00 30.69 232 THR A C 1
ATOM 1776 O O . THR A 1 232 ? 24.795 2.012 -0.567 1.00 30.69 232 THR A O 1
ATOM 1779 N N . ALA A 1 233 ? 25.543 0.523 -2.110 1.00 29.22 233 ALA A N 1
ATOM 1780 C CA . ALA A 1 233 ? 25.800 1.363 -3.286 1.00 29.22 233 ALA A CA 1
ATOM 1781 C C . ALA A 1 233 ? 25.450 2.857 -3.144 1.00 29.22 233 ALA A C 1
ATOM 1783 O O . ALA A 1 233 ? 24.284 3.237 -3.165 1.00 29.22 233 ALA A O 1
ATOM 1784 N N . SER A 1 234 ? 26.484 3.698 -3.067 1.00 27.23 234 SER A N 1
ATOM 1785 C CA . SER A 1 234 ? 26.368 5.149 -3.191 1.00 27.23 234 SER A CA 1
ATOM 1786 C C . SER A 1 234 ? 25.541 5.505 -4.428 1.00 27.23 234 SER A C 1
ATOM 1788 O O . SER A 1 234 ? 26.003 5.317 -5.559 1.00 27.23 234 SER A O 1
ATOM 1790 N N . TYR A 1 235 ? 24.329 6.015 -4.225 1.00 38.12 235 TYR A N 1
ATOM 1791 C CA . TYR A 1 235 ? 23.609 6.727 -5.269 1.00 38.12 235 TYR A CA 1
ATOM 1792 C C . TYR A 1 235 ? 24.469 7.935 -5.635 1.00 38.12 235 TYR A C 1
ATOM 1794 O O . TYR A 1 235 ? 24.737 8.798 -4.803 1.00 38.12 235 TYR A O 1
ATOM 1802 N N . GLY A 1 236 ? 25.016 7.921 -6.850 1.00 28.33 236 GLY A N 1
ATOM 1803 C CA . GLY A 1 236 ? 25.819 9.016 -7.369 1.00 28.33 236 GLY A CA 1
ATOM 1804 C C . GLY A 1 236 ? 24.944 10.250 -7.511 1.00 28.33 236 GLY A C 1
ATOM 1805 O O . GLY A 1 236 ? 24.295 10.428 -8.537 1.00 28.33 236 GLY A O 1
ATOM 1806 N N . TYR A 1 237 ? 24.924 11.086 -6.479 1.00 35.16 237 TYR A N 1
ATOM 1807 C CA . TYR A 1 237 ? 24.578 12.488 -6.622 1.00 35.16 237 TYR A CA 1
ATOM 1808 C C . TYR A 1 237 ? 25.646 13.098 -7.533 1.00 35.16 237 TYR A C 1
ATOM 1810 O O . TYR A 1 237 ? 26.831 13.095 -7.198 1.00 35.16 237 TYR A O 1
ATOM 1818 N N . GLY A 1 238 ? 25.247 13.540 -8.727 1.00 27.88 238 GLY A N 1
ATOM 1819 C CA . GLY A 1 238 ? 26.110 14.375 -9.555 1.00 27.88 238 GLY A CA 1
ATOM 1820 C C . GLY A 1 238 ? 26.520 15.598 -8.740 1.00 27.88 238 GLY A C 1
ATOM 1821 O O . GLY A 1 238 ? 25.674 16.212 -8.095 1.00 27.88 238 GLY A O 1
ATOM 1822 N N . GLU A 1 239 ? 27.817 15.900 -8.715 1.00 29.58 239 GLU A N 1
ATOM 1823 C CA . GLU A 1 239 ? 28.373 17.032 -7.977 1.00 29.58 239 GLU A CA 1
ATOM 1824 C C . GLU A 1 239 ? 27.669 18.335 -8.382 1.00 29.58 239 GLU A C 1
ATOM 1826 O O . GLU A 1 239 ? 27.835 18.842 -9.491 1.00 29.58 239 GLU A O 1
ATOM 1831 N N . GLY A 1 240 ? 26.858 18.856 -7.465 1.00 28.08 240 GLY A N 1
ATOM 1832 C CA . GLY A 1 240 ? 26.081 20.074 -7.637 1.00 28.08 240 GLY A CA 1
ATOM 1833 C C . GLY A 1 240 ? 25.215 20.315 -6.406 1.00 28.08 240 GLY A C 1
ATOM 1834 O O . GLY A 1 240 ? 24.095 19.834 -6.340 1.00 28.08 240 GLY A O 1
ATOM 1835 N N . GLU A 1 241 ? 25.772 21.065 -5.454 1.00 26.05 241 GLU A N 1
ATOM 1836 C CA . GLU A 1 241 ? 25.157 21.564 -4.213 1.00 26.05 241 GLU A CA 1
ATOM 1837 C C . GLU A 1 241 ? 24.864 20.532 -3.107 1.00 26.05 241 GLU A C 1
ATOM 1839 O O . GLU A 1 241 ? 23.952 19.713 -3.164 1.00 26.05 241 GLU A O 1
ATOM 1844 N N . HIS A 1 242 ? 25.645 20.637 -2.026 1.00 26.38 242 HIS A N 1
ATOM 1845 C CA . HIS A 1 242 ? 25.393 19.973 -0.751 1.00 26.38 242 HIS A CA 1
ATOM 1846 C C . HIS A 1 242 ? 24.112 20.522 -0.108 1.00 26.38 242 HIS A C 1
ATOM 1848 O O . HIS A 1 242 ? 24.159 21.493 0.649 1.00 26.38 242 HIS A O 1
ATOM 1854 N N . HIS A 1 243 ? 22.977 19.885 -0.378 1.00 30.44 243 HIS A N 1
ATOM 1855 C CA . HIS A 1 243 ? 21.748 20.100 0.379 1.00 30.44 243 HIS A CA 1
ATOM 1856 C C . HIS A 1 243 ? 21.712 19.107 1.546 1.00 30.44 243 HIS A C 1
ATOM 1858 O O . HIS A 1 243 ? 21.839 17.899 1.367 1.00 30.44 243 HIS A O 1
ATOM 1864 N N . HIS A 1 244 ? 21.587 19.609 2.775 1.00 26.30 244 HIS A N 1
ATOM 1865 C CA . HIS A 1 244 ? 21.291 18.769 3.934 1.00 26.30 244 HIS A CA 1
ATOM 1866 C C . HIS A 1 244 ? 19.897 18.160 3.726 1.00 26.30 244 HIS A C 1
ATOM 1868 O O . HIS A 1 244 ? 18.892 18.858 3.841 1.00 26.30 244 HIS A O 1
ATOM 1874 N N . HIS A 1 245 ? 19.831 16.884 3.350 1.00 34.06 245 HIS A N 1
ATOM 1875 C CA . HIS A 1 245 ? 18.568 16.242 2.996 1.00 34.06 245 HIS A CA 1
ATOM 1876 C C . HIS A 1 245 ? 17.778 15.862 4.255 1.00 34.06 245 HIS A C 1
ATOM 1878 O O . HIS A 1 245 ? 18.107 14.917 4.970 1.00 34.06 245 HIS A O 1
ATOM 1884 N N . HIS A 1 246 ? 16.743 16.654 4.532 1.00 32.88 246 HIS A N 1
ATOM 1885 C CA . HIS A 1 246 ? 15.642 16.316 5.427 1.00 32.88 246 HIS A CA 1
ATOM 1886 C C . HIS A 1 246 ? 14.813 15.181 4.813 1.00 32.88 246 HIS A C 1
ATOM 1888 O O . HIS A 1 246 ? 14.662 15.137 3.589 1.00 32.88 246 HIS A O 1
ATOM 1894 N N . LEU A 1 247 ? 14.248 14.283 5.637 1.00 37.75 247 LEU A N 1
ATOM 1895 C CA . LEU A 1 247 ? 13.196 13.394 5.128 1.00 37.75 247 LEU A CA 1
ATOM 1896 C C . LEU A 1 247 ? 12.076 14.325 4.603 1.00 37.75 247 LEU A C 1
ATOM 1898 O O . LEU A 1 247 ? 11.922 15.445 5.093 1.00 37.75 247 LEU A O 1
ATOM 1902 N N . PRO A 1 248 ? 11.369 13.971 3.532 1.00 33.66 248 PRO A N 1
ATOM 1903 C CA . PRO A 1 248 ? 10.332 14.824 2.979 1.00 33.66 248 PRO A CA 1
ATOM 1904 C C . PRO A 1 248 ? 9.294 15.136 4.059 1.00 33.66 248 PRO A C 1
ATOM 1906 O O . PRO A 1 248 ? 8.934 14.266 4.856 1.00 33.66 248 PRO A O 1
ATOM 1909 N N . ALA A 1 249 ? 8.812 16.382 4.084 1.00 34.19 249 ALA A N 1
ATOM 1910 C CA . ALA A 1 249 ? 7.606 16.713 4.827 1.00 34.19 249 ALA A CA 1
ATOM 1911 C C . ALA A 1 249 ? 6.535 15.701 4.414 1.00 34.19 249 ALA A C 1
ATOM 1913 O O . ALA A 1 249 ? 6.291 15.542 3.216 1.00 34.19 249 ALA A O 1
ATOM 1914 N N . ILE A 1 250 ? 5.949 14.997 5.385 1.00 37.75 250 ILE A N 1
ATOM 1915 C CA . ILE A 1 250 ? 4.855 14.062 5.130 1.00 37.75 250 ILE A CA 1
ATOM 1916 C C . ILE A 1 250 ? 3.800 14.851 4.353 1.00 37.75 250 ILE A C 1
ATOM 1918 O O . ILE A 1 250 ? 3.202 15.789 4.888 1.00 37.75 250 ILE A O 1
ATOM 1922 N N . SER A 1 251 ? 3.636 14.533 3.068 1.00 36.91 251 SER A N 1
ATOM 1923 C CA . SER A 1 251 ? 2.627 15.164 2.232 1.00 36.91 251 SER A CA 1
ATOM 1924 C C . SER A 1 251 ? 1.289 14.584 2.656 1.00 36.91 251 SER A C 1
ATOM 1926 O O . SER A 1 251 ? 0.823 13.576 2.132 1.00 36.91 251 SER A O 1
ATOM 1928 N N . TYR A 1 252 ? 0.687 15.182 3.683 1.00 41.31 252 TYR A N 1
ATOM 1929 C CA . TYR A 1 252 ? -0.718 14.960 3.974 1.00 41.31 252 TYR A CA 1
ATOM 1930 C C . TYR A 1 252 ? -1.448 15.527 2.771 1.00 41.31 252 TYR A C 1
ATOM 1932 O O . TYR A 1 252 ? -1.559 16.751 2.660 1.00 41.31 252 TYR A O 1
ATOM 1940 N N . ALA A 1 253 ? -1.868 14.660 1.846 1.00 35.22 253 ALA A N 1
ATOM 1941 C CA . ALA A 1 253 ? -2.774 15.040 0.778 1.00 35.22 253 ALA A CA 1
ATOM 1942 C C . ALA A 1 253 ? -3.838 15.931 1.415 1.00 35.22 253 ALA A C 1
ATOM 1944 O O . ALA A 1 253 ? -4.549 15.511 2.337 1.00 35.22 253 ALA A O 1
ATOM 1945 N N . GLN A 1 254 ? -3.819 17.207 1.030 1.00 29.69 254 GLN A N 1
ATOM 1946 C CA . GLN A 1 254 ? -4.733 18.188 1.571 1.00 29.69 254 GLN A CA 1
ATOM 1947 C C . GLN A 1 254 ? -6.117 17.598 1.364 1.00 29.69 254 GLN A C 1
ATOM 1949 O O . GLN A 1 254 ? -6.467 17.245 0.239 1.00 29.69 254 GLN A O 1
ATOM 1954 N N . VAL A 1 255 ? -6.891 17.468 2.442 1.00 32.09 255 VAL A N 1
ATOM 1955 C CA . VAL A 1 255 ? -8.342 17.346 2.313 1.00 32.09 255 VAL A CA 1
ATOM 1956 C C . VAL A 1 255 ? -8.726 18.445 1.322 1.00 32.09 255 VAL A C 1
ATOM 1958 O O . VAL A 1 255 ? -8.461 19.613 1.637 1.00 32.09 255 VAL A O 1
ATOM 1961 N N . PRO A 1 256 ? -9.211 18.125 0.106 1.00 28.16 256 PRO A N 1
ATOM 1962 C CA . PRO A 1 256 ? -9.458 19.163 -0.875 1.00 28.16 256 PRO A CA 1
ATOM 1963 C C . PRO A 1 256 ? -10.413 20.168 -0.228 1.00 28.16 256 PRO A C 1
ATOM 1965 O O . PRO A 1 256 ? -11.369 19.743 0.433 1.00 28.16 256 PRO A O 1
ATOM 1968 N N . PRO A 1 257 ? -10.164 21.487 -0.338 1.00 25.72 257 PRO A N 1
ATOM 1969 C CA . PRO A 1 257 ? -11.099 22.468 0.178 1.00 25.72 257 PRO A CA 1
ATOM 1970 C C . PRO A 1 257 ? -12.448 22.196 -0.483 1.00 25.72 257 PRO A C 1
ATOM 1972 O O . PRO A 1 257 ? -12.597 22.299 -1.701 1.00 25.72 257 PRO A O 1
ATOM 1975 N N . MET A 1 258 ? -13.420 21.773 0.322 1.00 31.56 258 MET A N 1
ATOM 1976 C CA . MET A 1 258 ? -14.757 21.486 -0.162 1.00 31.56 258 MET A CA 1
ATOM 1977 C C . MET A 1 258 ? -15.333 22.798 -0.699 1.00 31.56 258 MET A C 1
ATOM 1979 O O . MET A 1 258 ? -15.566 23.735 0.064 1.00 31.56 258 MET A O 1
ATOM 1983 N N . TYR A 1 259 ? -15.530 22.896 -2.014 1.00 28.78 259 TYR A N 1
ATOM 1984 C CA . TYR A 1 259 ? -16.274 24.010 -2.590 1.00 28.78 259 TYR A CA 1
ATOM 1985 C C . TYR A 1 259 ? -17.732 23.900 -2.117 1.00 28.78 259 TYR A C 1
ATOM 1987 O O . TYR A 1 259 ? -18.400 22.909 -2.430 1.00 28.78 259 TYR A O 1
ATOM 1995 N N . PRO A 1 260 ? -18.271 24.889 -1.380 1.00 29.61 260 PRO A N 1
ATOM 1996 C CA . PRO A 1 260 ? -19.657 24.851 -0.952 1.00 29.61 260 PRO A CA 1
ATOM 1997 C C . PRO A 1 260 ? -20.536 25.222 -2.149 1.00 29.61 260 PRO A C 1
ATOM 1999 O O . PRO A 1 260 ? -20.762 26.399 -2.423 1.00 29.61 260 PRO A O 1
ATOM 2002 N N . GLY A 1 261 ? -21.014 24.227 -2.899 1.00 31.59 261 GLY A N 1
ATOM 2003 C CA . GLY A 1 261 ? -21.963 24.498 -3.980 1.00 31.59 261 GLY A CA 1
ATOM 2004 C C . GLY A 1 261 ? -22.049 23.464 -5.093 1.00 31.59 261 GLY A C 1
ATOM 2005 O O . GLY A 1 261 ? -21.934 23.828 -6.255 1.00 31.59 261 GLY A O 1
ATOM 2006 N N . ALA A 1 262 ? -22.315 22.199 -4.776 1.00 26.23 262 ALA A N 1
ATOM 2007 C CA . ALA A 1 262 ? -22.888 21.277 -5.756 1.00 26.23 262 ALA A CA 1
ATOM 2008 C C . ALA A 1 262 ? -23.788 20.252 -5.055 1.00 26.23 262 ALA A C 1
ATOM 2010 O O . ALA A 1 262 ? -23.419 19.101 -4.849 1.00 26.23 262 ALA A O 1
ATOM 2011 N N . MET A 1 263 ? -25.006 20.670 -4.693 1.00 31.19 263 MET A N 1
ATOM 2012 C CA . MET A 1 263 ? -26.100 19.716 -4.509 1.00 31.19 263 MET A CA 1
ATOM 2013 C C . MET A 1 263 ? -26.297 18.984 -5.840 1.00 31.19 263 MET A C 1
ATOM 2015 O O . MET A 1 263 ? -26.845 19.551 -6.782 1.00 31.19 263 MET A O 1
ATOM 2019 N N . THR A 1 264 ? -25.884 17.724 -5.921 1.00 28.34 264 THR A N 1
ATOM 2020 C CA . THR A 1 264 ? -26.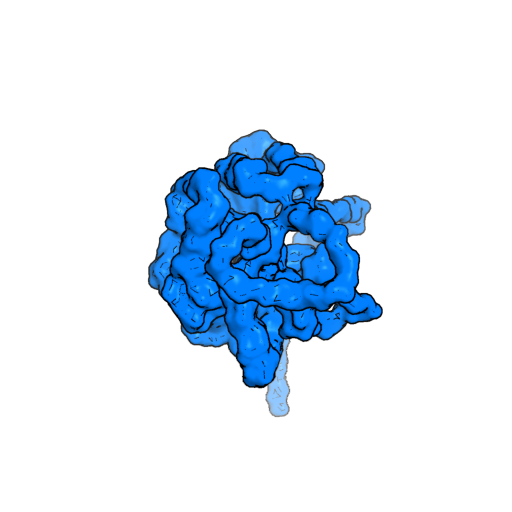373 16.810 -6.955 1.00 28.34 264 THR A CA 1
ATOM 2021 C C . THR A 1 264 ? -27.190 15.713 -6.291 1.00 28.34 264 THR A C 1
ATOM 2023 O O . THR A 1 264 ? -26.690 14.753 -5.726 1.00 28.34 264 THR A O 1
ATOM 2026 N N . SER A 1 265 ? -28.497 15.973 -6.295 1.00 24.05 265 SER A N 1
ATOM 2027 C CA . SER A 1 265 ? -29.580 15.027 -6.553 1.00 24.05 265 SER A CA 1
ATOM 2028 C C . SER A 1 265 ? -29.234 13.539 -6.441 1.00 24.05 265 SER A C 1
ATOM 2030 O O . SER A 1 265 ? -28.579 12.969 -7.310 1.00 24.05 265 SER A O 1
ATOM 2032 N N . VAL A 1 266 ? -29.853 12.896 -5.452 1.00 34.06 266 VAL A N 1
ATOM 2033 C CA . VAL A 1 266 ? -30.152 11.460 -5.424 1.00 34.06 266 VAL A CA 1
ATOM 2034 C C . VAL A 1 266 ? -30.646 11.011 -6.808 1.00 34.06 266 VAL A C 1
ATOM 2036 O O . VAL A 1 266 ? -31.654 11.513 -7.303 1.00 34.06 266 VAL A O 1
ATOM 2039 N N . GLY A 1 267 ? -29.919 10.092 -7.445 1.00 24.59 267 GLY A N 1
ATOM 2040 C CA . GLY A 1 267 ? -30.208 9.590 -8.787 1.00 24.59 267 GLY A CA 1
ATOM 2041 C C . GLY A 1 267 ? -30.071 8.074 -8.844 1.00 24.59 267 GLY A C 1
ATOM 2042 O O . GLY A 1 267 ? -28.979 7.526 -8.785 1.00 24.59 267 GLY A O 1
ATOM 2043 N N . SER A 1 268 ? -31.222 7.421 -8.935 1.00 25.02 268 SER A N 1
ATOM 2044 C CA . SER A 1 268 ? -31.470 6.006 -9.205 1.00 25.02 268 SER A CA 1
ATOM 2045 C C . SER A 1 268 ? -30.569 5.368 -10.271 1.00 25.02 268 SER A C 1
ATOM 2047 O O . SER A 1 268 ? -30.248 5.986 -11.283 1.00 25.02 268 SER A O 1
ATOM 2049 N N . PHE A 1 269 ? -30.275 4.079 -10.073 1.00 26.58 269 PHE A N 1
ATOM 2050 C CA . PHE A 1 269 ? -29.688 3.165 -11.055 1.00 26.58 269 PHE A CA 1
ATOM 2051 C C . PHE A 1 269 ? -30.313 3.325 -12.451 1.00 26.58 269 PHE A C 1
ATOM 2053 O O . PHE A 1 269 ? -31.517 3.132 -12.621 1.00 26.58 269 PHE A O 1
ATOM 2060 N N . VAL A 1 270 ? -29.476 3.593 -13.455 1.00 26.44 270 VAL A N 1
ATOM 2061 C CA . VAL A 1 270 ? -29.813 3.426 -14.872 1.00 26.44 270 VAL A CA 1
ATOM 2062 C C . VAL A 1 270 ? -28.857 2.388 -15.448 1.00 26.44 270 VAL A C 1
ATOM 2064 O O . VAL A 1 270 ? -27.656 2.621 -15.561 1.00 26.44 270 VAL A O 1
ATOM 2067 N N . THR A 1 271 ? -29.389 1.219 -15.791 1.00 27.55 271 THR A N 1
ATOM 2068 C CA . THR A 1 271 ? -28.717 0.248 -16.655 1.00 27.55 271 THR A CA 1
ATOM 2069 C C . THR A 1 271 ? -28.803 0.731 -18.107 1.00 27.55 271 THR A C 1
ATOM 2071 O O . THR A 1 271 ? -29.884 1.118 -18.555 1.00 27.55 271 THR A O 1
ATOM 2074 N N . PRO A 1 272 ? -27.711 0.712 -18.889 1.00 27.12 272 PRO A N 1
ATOM 2075 C CA . PRO A 1 272 ? -27.807 0.978 -20.316 1.00 27.12 272 PRO A CA 1
ATOM 2076 C C . PRO A 1 272 ? -28.416 -0.242 -21.023 1.00 27.12 272 PRO A C 1
ATOM 2078 O O . PRO A 1 272 ? -27.853 -1.336 -20.988 1.00 27.12 272 PRO A O 1
ATOM 2081 N N . SER A 1 273 ? -29.575 -0.064 -21.669 1.00 27.23 273 SER A N 1
ATOM 2082 C CA . SER A 1 273 ? -30.110 -1.057 -22.605 1.00 27.23 273 SER A CA 1
ATOM 2083 C C . SER A 1 273 ? -29.309 -0.994 -23.903 1.00 27.23 273 SER A C 1
ATOM 2085 O O . SER A 1 273 ? -29.317 0.037 -24.581 1.00 27.23 273 SER A O 1
ATOM 2087 N N . PHE A 1 274 ? -28.656 -2.088 -24.278 1.00 35.91 274 PHE A N 1
ATOM 2088 C CA . PHE A 1 274 ? -28.147 -2.246 -25.634 1.00 35.91 274 PHE A CA 1
ATOM 2089 C C . PHE A 1 274 ? -29.311 -2.592 -26.567 1.00 35.91 274 PHE A C 1
ATOM 2091 O O . PHE A 1 274 ? -30.083 -3.511 -26.301 1.00 35.91 274 PHE A O 1
ATOM 2098 N N . ARG A 1 275 ? -29.455 -1.811 -27.642 1.00 32.25 275 ARG A N 1
ATOM 2099 C CA . ARG A 1 275 ? -30.232 -2.198 -28.821 1.00 32.25 275 ARG A CA 1
ATOM 2100 C C . ARG A 1 275 ? -29.342 -3.075 -29.692 1.00 32.25 275 ARG A C 1
ATOM 2102 O O . ARG A 1 275 ? -28.271 -2.623 -30.092 1.00 32.25 275 ARG A O 1
ATOM 2109 N N . ASP A 1 276 ? -29.817 -4.270 -30.009 1.00 31.06 276 ASP A N 1
ATOM 2110 C CA . ASP A 1 276 ? -29.281 -5.073 -31.105 1.00 31.06 276 ASP A CA 1
ATOM 2111 C C . ASP A 1 276 ? -29.536 -4.357 -32.442 1.00 31.06 276 ASP A C 1
ATOM 2113 O O . ASP A 1 276 ? -30.649 -3.859 -32.666 1.00 31.06 276 ASP A O 1
ATOM 2117 N N . PRO A 1 277 ? -28.554 -4.291 -33.353 1.00 47.34 277 PRO A N 1
ATOM 2118 C CA . PRO A 1 277 ? -28.824 -4.020 -34.750 1.00 47.34 277 PRO A CA 1
ATOM 2119 C C . PRO A 1 277 ? -29.123 -5.328 -35.499 1.00 47.34 277 PRO A C 1
ATOM 2121 O O . PRO A 1 277 ? -28.394 -6.311 -35.367 1.00 47.34 277 PRO A O 1
ATOM 2124 N N . ASN A 1 278 ? -30.212 -5.285 -36.273 1.00 43.44 278 ASN A N 1
ATOM 2125 C CA . ASN A 1 278 ? -30.565 -6.230 -37.340 1.00 43.44 278 ASN A CA 1
ATOM 2126 C C . ASN A 1 278 ? -29.431 -6.446 -38.348 1.00 43.44 278 ASN A C 1
ATOM 2128 O O . ASN A 1 278 ? -28.722 -5.456 -38.648 1.00 43.44 278 ASN A O 1
#

InterPro domains:
  IPR006941 Ribonuclease CAF1 [PF04857] (110-175)
  IPR012337 Ribonuclease H-like superfamily [SSF53098] (3-171)
  IPR036397 Ribonuclease H superfamily [G3DSA:3.30.420.10] (1-227)
  IPR039637 CCR4-NOT transcription complex subunit 7/8/Pop2 [PTHR10797] (1-198)